Protein AF-A0A7S1V8V5-F1 (afdb_monomer)

Secondary structure (DSSP, 8-state):
-TTS-HHHHTSTT------PPPPHHHHHHHHHHHHHHTTPPPPS-HHHHHHHHTT-HHHHHHHHHHHHTS-S--S-----HHHHHHHHHHHHHHTPBPSSSPPSSTT--PPBSS-HHHHHHTSSS-HHHHHHHHHHHGGGGBS-HHHHHHHHHHHHHHHHHHH--SSSTTS-----HHHHHHHHHHHHHHH-SSBPP---------THHHHHHHHHHHHHHHHHHHHHHHH--SS----TTS-THHHIIIIIHHHHHHHS-GGGGTT-

Nearest PDB structures (foldseek):
  7z6h-assembly1_K  TM=5.000E-01  e=2.461E-07  Homo sapiens
  6hix-assembly1_BE  TM=2.032E-01  e=3.387E+00  Trypanosoma brucei brucei

Organism: NCBI:txid210454

Sequence (268 aa):
ERLVDPGYLYSEKVAIVQINPATKAKIKKICGSICKSERTLPPEDWEEFTSLCRGDVRHSIHSLQFRGSREPSSSTGKRDTRLSTFHALGKILYAKRQTDVPVSEPGERPPLQFDPEKVIQHSDLYLTGAVGFLSFHSPDFFTDIEELSRAMDSFSDASILLQQTPQSAQLTTTFPDRYVESIAGRAIADANLHPAPTKFRALSAPKSSEMRRRRRENTTTMMQLLQRLSLGSGQLQLDANIGATTTFMTDHVPYMRTILPHEVNHAM

Radius of gyration: 25.33 Å; Cα contacts (8 Å, |Δi|>4): 200; chains: 1; bounding box: 72×44×66 Å

Solvent-accessible surface area (backbone atoms only — not comparable to full-atom values): 16409 Å² total; per-residue (Å²): 118,98,85,57,61,65,76,62,64,72,29,96,89,45,87,86,80,85,82,74,66,44,50,61,69,55,47,52,52,52,54,51,52,47,23,66,73,71,72,37,84,71,72,93,52,61,66,64,53,40,58,74,30,71,29,38,65,65,57,45,52,54,57,48,50,64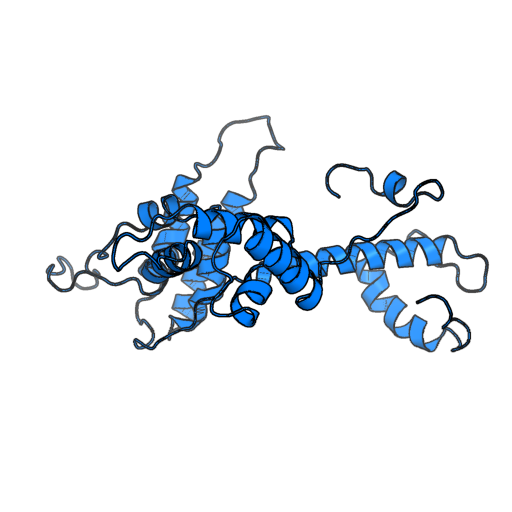,58,61,73,52,73,95,71,74,93,87,78,90,67,49,66,67,54,50,34,50,50,41,55,41,49,43,68,66,45,55,52,40,84,87,53,82,61,90,49,98,87,58,75,46,57,60,73,63,61,43,46,58,41,52,72,72,30,90,48,58,69,72,53,47,50,49,40,51,68,64,56,42,70,76,42,40,70,48,68,68,32,45,46,53,20,50,50,33,44,48,52,29,51,54,61,68,65,73,59,87,79,76,81,80,70,93,73,85,78,58,68,66,55,37,36,46,41,44,36,37,21,51,52,72,32,48,83,56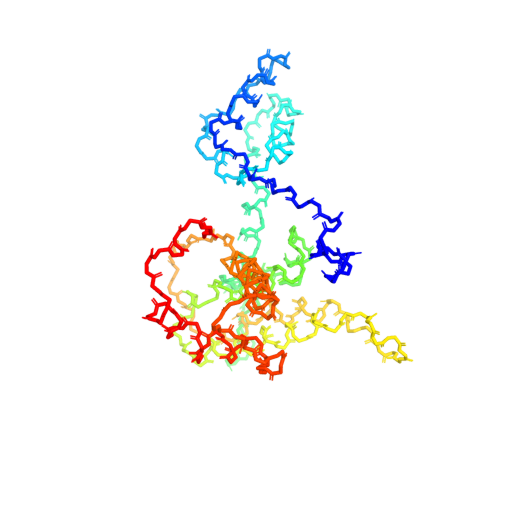,63,38,80,94,65,94,70,90,82,69,83,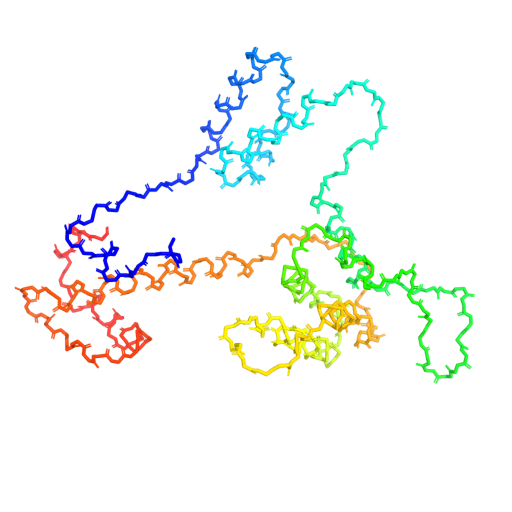52,63,66,61,57,51,56,50,52,51,51,53,51,51,51,54,50,51,52,50,53,52,49,38,52,72,42,95,65,100,55,76,52,64,89,72,64,56,67,74,64,52,46,56,70,72,42,50,72,52,46,70,73,70,52,64,83,82,73,68,86,79,122

Mean predicted aligned error: 14.67 Å

Foldseek 3Di:
DVPDDPCVCPDPVHDDDDDDFADLVRLCVVQVVCCVVVVHDGDPDSVVLSVVCRRPSVVSVVVRVVRRPDDPDDDDPPPPLVVLQLVLLVLLLQQAADPPDDDPDDPDDHHGPDDLLVSCVPHPDDLLQSLLQCLQCNVLWAPDPQLNVQLVVLSVVLVVLVVPDPPPPDDDDNPDNSSSSVSSSCSNVVSHPDTDDDDDDDRDRRCVVVVVVVVVVVVSVLVVVLVCLCVDDDDRHDPPPCDDSVSCVPPPVVCCVVVDPPPPVPPD

InterPro domains:
  IPR004582 Checkpoint protein Rad17/Rad24 [PTHR12172] (75-228)

pLDDT: mean 78.32, std 16.48, range [34.31, 98.06]

Structure (mmCIF, N/CA/C/O backbone):
data_AF-A0A7S1V8V5-F1
#
_entry.id   AF-A0A7S1V8V5-F1
#
loop_
_atom_site.group_PDB
_atom_site.id
_atom_site.type_symbol
_atom_site.label_atom_id
_atom_site.label_alt_id
_atom_site.label_comp_id
_atom_site.label_asym_id
_atom_site.label_entity_id
_atom_site.label_seq_id
_atom_site.pdbx_PDB_ins_code
_atom_site.Cartn_x
_atom_site.Cartn_y
_atom_site.Cartn_z
_atom_site.occupancy
_atom_site.B_iso_or_equiv
_atom_site.auth_seq_id
_atom_site.auth_comp_id
_atom_site.auth_asym_id
_atom_site.auth_atom_id
_atom_site.pdbx_PDB_model_num
ATOM 1 N N . GLU A 1 1 ? 9.251 -13.579 -16.190 1.00 48.50 1 GLU A N 1
ATOM 2 C CA . GLU A 1 1 ? 10.601 -13.374 -15.617 1.00 48.50 1 GLU A CA 1
ATOM 3 C C . GLU A 1 1 ? 11.013 -14.438 -14.604 1.00 48.50 1 GLU A C 1
ATOM 5 O O . GLU A 1 1 ? 12.098 -14.961 -14.748 1.00 48.50 1 GLU A O 1
ATOM 10 N N . ARG A 1 2 ? 10.173 -14.848 -13.640 1.00 47.09 2 ARG A N 1
ATOM 11 C CA . ARG A 1 2 ? 10.548 -15.860 -12.621 1.00 47.09 2 ARG A CA 1
ATOM 12 C C . ARG A 1 2 ? 10.798 -17.304 -13.109 1.00 47.09 2 ARG A C 1
ATOM 14 O O . ARG A 1 2 ? 11.119 -18.141 -12.280 1.00 47.09 2 ARG A O 1
ATOM 21 N N . LEU A 1 3 ? 10.603 -17.607 -14.394 1.00 58.47 3 LEU A N 1
ATOM 22 C CA . LEU A 1 3 ? 10.602 -18.983 -14.923 1.00 58.47 3 LEU A CA 1
ATOM 23 C C . LEU A 1 3 ? 11.735 -19.278 -15.912 1.00 58.47 3 LEU A C 1
ATOM 25 O O . LEU A 1 3 ? 11.847 -20.410 -16.365 1.00 58.47 3 LEU A O 1
ATOM 29 N N . VAL A 1 4 ? 12.542 -18.281 -16.279 1.00 67.75 4 VAL A N 1
ATOM 30 C CA . VAL A 1 4 ? 13.612 -18.452 -17.268 1.00 67.75 4 VAL A CA 1
ATOM 31 C C . VAL A 1 4 ? 14.916 -18.019 -16.628 1.00 67.75 4 VAL A C 1
ATOM 33 O O . VAL A 1 4 ? 14.976 -16.946 -16.027 1.00 67.75 4 VAL A O 1
ATOM 36 N N . ASP A 1 5 ? 15.930 -18.872 -16.743 1.00 72.12 5 ASP A N 1
ATOM 37 C CA . ASP A 1 5 ? 17.279 -18.584 -16.274 1.00 72.12 5 ASP A CA 1
ATOM 38 C C . ASP A 1 5 ? 17.784 -17.258 -16.889 1.00 72.12 5 ASP A C 1
ATOM 40 O O . ASP A 1 5 ? 17.720 -17.098 -18.116 1.00 72.12 5 ASP A O 1
ATOM 44 N N . PRO A 1 6 ? 18.261 -16.294 -16.078 1.00 66.69 6 PRO A N 1
ATOM 45 C CA . PRO A 1 6 ? 18.750 -15.010 -16.577 1.00 66.69 6 PRO A CA 1
ATOM 46 C C . PRO A 1 6 ? 19.889 -15.131 -17.599 1.00 66.69 6 PRO A C 1
ATOM 48 O O . PRO A 1 6 ? 19.923 -14.359 -18.555 1.00 66.69 6 PRO A O 1
ATOM 51 N N . GLY A 1 7 ? 20.790 -16.104 -17.445 1.00 70.81 7 GLY A N 1
ATOM 52 C CA . GLY A 1 7 ? 21.893 -16.340 -18.378 1.00 70.81 7 GLY A CA 1
ATOM 53 C C . GLY A 1 7 ? 21.406 -16.783 -19.757 1.00 70.81 7 GLY A C 1
ATOM 54 O O . GLY A 1 7 ? 21.982 -16.404 -20.774 1.00 70.81 7 GLY A O 1
ATOM 55 N N . TYR A 1 8 ? 20.292 -17.516 -19.809 1.00 74.88 8 TYR A N 1
ATOM 56 C CA . TYR A 1 8 ? 19.633 -17.850 -21.069 1.00 74.88 8 TYR A CA 1
ATOM 57 C C . TYR A 1 8 ? 18.870 -16.651 -21.650 1.00 74.88 8 TYR A C 1
ATOM 59 O O . TYR A 1 8 ? 18.993 -16.361 -22.843 1.00 74.88 8 TYR A O 1
ATOM 67 N N . LEU A 1 9 ? 18.120 -15.932 -20.806 1.00 70.81 9 LEU A N 1
ATOM 68 C CA . LEU A 1 9 ? 17.274 -14.800 -21.202 1.00 70.81 9 LEU A CA 1
ATOM 69 C C . LEU A 1 9 ? 18.065 -13.650 -21.844 1.00 70.81 9 LEU A C 1
ATOM 71 O O . LEU A 1 9 ? 17.550 -12.999 -22.749 1.00 70.81 9 LEU A O 1
ATOM 75 N N . TYR A 1 10 ? 19.299 -13.418 -21.388 1.00 69.81 10 TYR A N 1
ATOM 76 C CA . TYR A 1 10 ? 20.189 -12.366 -21.897 1.00 69.81 10 TYR A CA 1
ATOM 77 C C . TYR A 1 10 ? 21.310 -12.897 -22.801 1.00 69.81 10 TYR A C 1
ATOM 79 O O . TYR A 1 10 ? 22.308 -12.209 -23.019 1.00 69.81 10 TYR A O 1
ATOM 87 N N . SER A 1 11 ? 21.174 -14.117 -23.326 1.00 77.88 11 SER A N 1
ATOM 88 C CA . SER A 1 11 ? 22.111 -14.635 -24.323 1.00 77.88 11 SER A CA 1
ATOM 89 C C . SER A 1 11 ? 21.906 -13.967 -25.687 1.00 77.88 11 SER A C 1
ATOM 91 O O . SER A 1 11 ? 20.799 -13.556 -26.034 1.00 77.88 11 SER A O 1
ATOM 93 N N . GLU A 1 12 ? 22.951 -13.935 -26.517 1.00 76.88 12 GLU A N 1
ATOM 94 C CA . GLU A 1 12 ? 22.895 -13.380 -27.885 1.00 76.88 12 GLU A CA 1
ATOM 95 C C . GLU A 1 12 ? 21.893 -14.099 -28.804 1.00 76.88 12 GLU A C 1
ATOM 97 O O . GLU A 1 12 ? 21.531 -13.600 -29.867 1.00 76.88 12 GLU A O 1
ATOM 102 N N . LYS A 1 13 ? 21.427 -15.284 -28.395 1.00 80.12 13 LYS A N 1
ATOM 103 C CA . LYS A 1 13 ? 20.462 -16.102 -29.137 1.00 80.12 13 LYS A CA 1
ATOM 104 C C . LYS A 1 13 ? 19.009 -15.718 -28.848 1.00 80.12 13 LYS A C 1
ATOM 106 O O . LYS A 1 13 ? 18.107 -16.298 -29.451 1.00 80.12 13 LYS A O 1
ATOM 111 N N . VAL A 1 14 ? 18.769 -14.780 -27.929 1.00 82.62 14 VAL A N 1
ATOM 112 C CA . VAL A 1 14 ? 17.429 -14.370 -27.505 1.00 82.62 14 VAL A CA 1
ATOM 113 C C . VAL A 1 14 ? 17.165 -12.922 -27.906 1.00 82.62 14 VAL A C 1
ATOM 115 O O . VAL A 1 14 ? 17.849 -11.996 -27.481 1.00 82.62 14 VAL A O 1
ATOM 118 N N . ALA A 1 15 ? 16.113 -12.719 -28.700 1.00 82.75 15 ALA A N 1
ATOM 119 C CA . ALA A 1 15 ? 15.585 -11.394 -28.999 1.00 82.75 15 ALA A CA 1
ATOM 120 C C . ALA A 1 15 ? 14.529 -11.007 -27.952 1.00 82.75 15 ALA A C 1
ATOM 122 O O . ALA A 1 15 ? 13.460 -11.617 -27.876 1.00 82.75 15 ALA A O 1
ATOM 123 N N . ILE A 1 16 ? 14.816 -9.982 -27.147 1.00 80.38 16 ILE A N 1
ATOM 124 C CA . ILE A 1 16 ? 13.871 -9.458 -26.155 1.00 80.38 16 ILE A CA 1
ATOM 125 C C . ILE A 1 16 ? 12.951 -8.442 -26.832 1.00 80.38 16 ILE A C 1
ATOM 127 O O . ILE A 1 16 ? 13.391 -7.385 -27.277 1.00 80.38 16 ILE A O 1
ATOM 131 N N . VAL A 1 17 ? 11.653 -8.746 -26.875 1.00 85.50 17 VAL A N 1
ATOM 132 C CA . VAL A 1 17 ? 10.626 -7.824 -27.374 1.00 85.50 17 VAL A CA 1
ATOM 133 C C . VAL A 1 17 ? 9.890 -7.209 -26.192 1.00 85.50 17 VAL A C 1
ATOM 135 O O . VAL A 1 17 ? 9.152 -7.889 -25.478 1.00 85.50 17 VAL A O 1
ATOM 138 N N . GLN A 1 18 ? 10.072 -5.906 -25.987 1.00 82.00 18 GLN A N 1
ATOM 139 C CA . GLN A 1 18 ? 9.406 -5.187 -24.909 1.00 82.00 18 GLN A CA 1
ATOM 140 C C . GLN A 1 18 ? 7.974 -4.808 -25.297 1.00 82.00 18 GLN A C 1
ATOM 142 O O . GLN A 1 18 ? 7.737 -4.091 -26.270 1.00 82.00 18 GLN A O 1
ATOM 147 N N . ILE A 1 19 ? 7.004 -5.265 -24.505 1.00 85.69 19 ILE A N 1
ATOM 148 C CA . ILE A 1 19 ? 5.591 -4.927 -24.686 1.00 85.69 19 ILE A CA 1
ATOM 149 C C . ILE A 1 19 ? 5.242 -3.788 -23.733 1.00 85.69 19 ILE A C 1
ATOM 151 O O . ILE A 1 19 ? 5.091 -3.985 -22.529 1.00 85.69 19 ILE A O 1
ATOM 155 N N . ASN A 1 20 ? 5.107 -2.585 -24.283 1.00 87.31 20 ASN A N 1
ATOM 156 C CA . ASN A 1 20 ? 4.730 -1.413 -23.501 1.00 87.31 20 ASN A CA 1
ATOM 157 C C . ASN A 1 20 ? 3.222 -1.407 -23.181 1.00 87.31 20 ASN A C 1
ATOM 159 O O . ASN A 1 20 ? 2.420 -1.863 -24.006 1.00 87.31 20 ASN A O 1
ATOM 163 N N . PRO A 1 21 ? 2.808 -0.851 -22.023 1.00 89.12 21 PRO A N 1
ATOM 164 C CA . PRO A 1 21 ? 1.397 -0.676 -21.690 1.00 89.12 21 PRO A CA 1
ATOM 165 C C . PRO A 1 21 ? 0.647 0.121 -22.764 1.00 89.12 21 PRO A C 1
ATOM 167 O O . PRO A 1 21 ? 1.193 1.043 -23.377 1.00 89.12 21 PRO A O 1
ATOM 170 N N . ALA A 1 22 ? -0.629 -0.200 -22.981 1.00 92.75 22 ALA A N 1
ATOM 171 C CA . ALA A 1 22 ? -1.440 0.529 -23.946 1.00 92.75 22 ALA A CA 1
ATOM 172 C C . ALA A 1 22 ? -1.667 1.979 -23.487 1.00 92.75 22 ALA A C 1
ATOM 174 O O . ALA A 1 22 ? -1.984 2.247 -22.329 1.00 92.75 22 ALA A O 1
ATOM 175 N N . THR A 1 23 ? -1.553 2.933 -24.412 1.00 93.94 23 THR A N 1
ATOM 176 C CA . THR A 1 23 ? -1.851 4.339 -24.111 1.00 93.94 23 THR A CA 1
ATOM 177 C C . THR A 1 23 ? -3.343 4.530 -23.828 1.00 93.94 23 THR A C 1
ATOM 179 O O . THR A 1 23 ? -4.185 3.797 -24.356 1.00 93.94 23 THR A O 1
ATOM 182 N N . LYS A 1 24 ? -3.698 5.565 -23.050 1.00 92.88 24 LYS A N 1
ATOM 183 C CA . LYS A 1 24 ? -5.105 5.914 -22.762 1.00 92.88 24 LYS A CA 1
ATOM 184 C C . LYS A 1 24 ? -5.935 6.061 -24.042 1.00 92.88 24 LYS A C 1
ATOM 186 O O . LYS A 1 24 ? -7.035 5.523 -24.135 1.00 92.88 24 LYS A O 1
ATOM 191 N N . ALA A 1 25 ? -5.368 6.704 -25.068 1.00 92.69 25 ALA A N 1
ATOM 192 C CA . ALA A 1 25 ? -5.998 6.854 -26.379 1.00 92.69 25 ALA A CA 1
ATOM 193 C C . ALA A 1 25 ? -6.275 5.501 -27.061 1.00 92.69 25 ALA A C 1
ATOM 195 O O . ALA A 1 25 ? -7.343 5.304 -27.643 1.00 92.69 25 ALA A O 1
ATOM 196 N N . LYS A 1 26 ? -5.339 4.546 -26.960 1.00 93.62 26 LYS A N 1
ATOM 197 C CA . LYS A 1 26 ? -5.488 3.209 -27.547 1.00 93.62 26 LYS A CA 1
ATOM 198 C C . LYS A 1 26 ? -6.537 2.381 -26.806 1.00 93.62 26 LYS A C 1
ATOM 200 O O . LYS A 1 26 ? -7.370 1.766 -27.467 1.00 93.62 26 LYS A O 1
ATOM 205 N N . ILE A 1 27 ? -6.566 2.442 -25.470 1.00 94.25 27 ILE A N 1
ATOM 206 C CA . ILE A 1 27 ? -7.634 1.826 -24.667 1.00 94.25 27 ILE A CA 1
ATOM 207 C C . ILE A 1 27 ? -8.993 2.417 -25.050 1.00 94.25 27 ILE A C 1
ATOM 209 O O . ILE A 1 27 ? -9.899 1.663 -25.392 1.00 94.25 27 ILE A O 1
ATOM 213 N N . LYS A 1 28 ? -9.127 3.750 -25.092 1.00 93.94 28 LYS A N 1
ATOM 214 C CA . LYS A 1 28 ? -10.377 4.425 -25.478 1.00 93.94 28 LYS A CA 1
ATOM 215 C C . LYS A 1 28 ? -10.864 3.996 -26.864 1.00 93.94 28 LYS A C 1
ATOM 217 O O . LYS A 1 28 ? -12.050 3.731 -27.039 1.00 93.94 28 LYS A O 1
ATOM 222 N N . LYS A 1 29 ? -9.954 3.872 -27.836 1.00 94.25 29 LYS A N 1
ATOM 223 C CA . LYS A 1 29 ? -10.281 3.403 -29.191 1.00 94.25 29 LYS A CA 1
ATOM 224 C C . LYS A 1 29 ? -10.796 1.959 -29.196 1.00 94.25 29 LYS A C 1
ATOM 226 O O . LYS A 1 29 ? -11.837 1.703 -29.794 1.00 94.25 29 LYS A O 1
ATOM 231 N N . ILE A 1 30 ? -10.090 1.036 -28.536 1.00 93.56 30 ILE A N 1
ATOM 232 C CA . ILE A 1 30 ? -10.466 -0.389 -28.473 1.00 93.56 30 ILE A CA 1
ATOM 233 C C . ILE A 1 30 ? -11.815 -0.543 -27.766 1.00 93.56 30 ILE A C 1
ATOM 235 O O . ILE A 1 30 ? -12.764 -1.066 -28.344 1.00 93.56 30 ILE A O 1
ATOM 239 N N . CYS A 1 31 ? -11.925 -0.008 -26.551 1.00 92.31 31 CYS A N 1
ATOM 240 C CA . CYS A 1 31 ? -13.135 -0.046 -25.739 1.00 92.31 31 CYS A CA 1
ATOM 241 C C . CYS A 1 31 ? -14.329 0.614 -26.441 1.00 92.31 31 CYS A C 1
ATOM 243 O O . CYS A 1 31 ? -15.424 0.063 -26.428 1.00 92.31 31 CYS A O 1
ATOM 245 N N . GLY A 1 32 ? -14.125 1.756 -27.103 1.00 91.19 32 GLY A N 1
ATOM 246 C CA . GLY A 1 32 ? -15.175 2.427 -27.870 1.00 91.19 32 GLY A CA 1
ATOM 247 C C . GLY A 1 32 ? -15.644 1.615 -29.080 1.00 91.19 32 GLY A C 1
ATOM 248 O O . GLY A 1 32 ? -16.833 1.608 -29.386 1.00 91.19 32 GLY A O 1
ATOM 249 N N . SER A 1 33 ? -14.737 0.894 -29.747 1.00 93.44 33 SER A N 1
ATOM 250 C CA . SER A 1 33 ? -15.094 -0.027 -30.833 1.00 93.44 33 SER A CA 1
ATOM 251 C C . SER A 1 33 ? -15.915 -1.216 -30.326 1.00 93.44 33 SER A C 1
ATOM 253 O O . SER A 1 33 ? -16.887 -1.610 -30.972 1.00 93.44 33 SER A O 1
ATOM 255 N N . ILE A 1 34 ? -15.556 -1.760 -29.160 1.00 92.06 34 ILE A N 1
ATOM 256 C CA . ILE A 1 34 ? -16.306 -2.841 -28.506 1.00 92.06 34 ILE A CA 1
ATOM 257 C C . ILE A 1 34 ? -17.707 -2.351 -28.125 1.00 92.06 34 ILE A C 1
ATOM 259 O O . ILE A 1 34 ? -18.685 -2.981 -28.496 1.00 92.06 34 ILE A O 1
ATOM 263 N N . CYS A 1 35 ? -17.835 -1.174 -27.503 1.00 90.31 35 CYS A N 1
ATOM 264 C CA . CYS A 1 35 ? -19.146 -0.630 -27.124 1.00 90.31 35 CYS A CA 1
ATOM 265 C C . CYS A 1 35 ? -20.086 -0.462 -28.330 1.00 90.31 35 CYS A C 1
ATOM 267 O O . CYS A 1 35 ? -21.269 -0.781 -28.253 1.00 90.31 35 CYS A O 1
ATOM 269 N N . LYS A 1 36 ? -19.551 -0.010 -29.474 1.00 89.31 36 LYS A N 1
ATOM 270 C CA . LYS A 1 36 ? -20.323 0.133 -30.719 1.00 89.31 36 LYS A CA 1
ATOM 271 C C . LYS A 1 36 ? -20.778 -1.206 -31.303 1.00 89.31 36 LYS A C 1
ATOM 273 O O . LYS A 1 36 ? -21.890 -1.283 -31.812 1.00 89.31 36 LYS A O 1
ATOM 278 N N . SER A 1 37 ? -19.920 -2.224 -31.268 1.00 90.69 37 SER A N 1
ATOM 279 C CA . 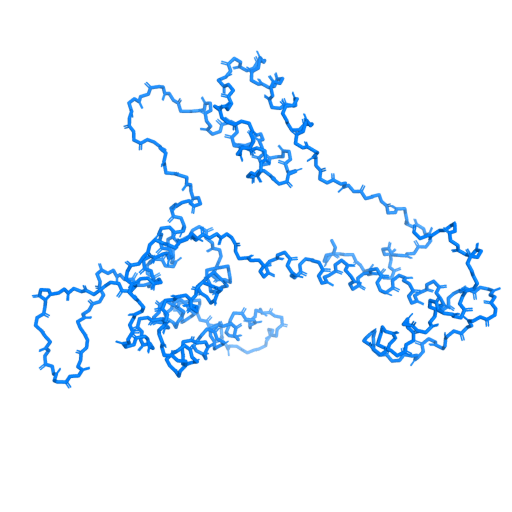SER A 1 37 ? -20.220 -3.549 -31.835 1.00 90.69 37 SER A CA 1
ATOM 280 C C . SER A 1 37 ? -21.157 -4.359 -30.940 1.00 90.69 37 SER A C 1
ATOM 282 O O . SER A 1 37 ? -22.133 -4.916 -31.431 1.00 90.69 37 SER A O 1
ATOM 284 N N . GLU A 1 38 ? -20.924 -4.330 -29.631 1.00 87.38 38 GLU A N 1
ATOM 285 C CA . GLU A 1 38 ? -21.714 -5.026 -28.606 1.00 87.38 38 GLU A CA 1
ATOM 286 C C . GLU A 1 38 ? -22.985 -4.256 -28.197 1.00 87.38 38 GLU A C 1
ATOM 288 O O . GLU A 1 38 ? -23.750 -4.721 -27.359 1.00 87.38 38 GLU A O 1
ATOM 293 N N . ARG A 1 39 ? -23.212 -3.051 -28.748 1.00 83.31 39 ARG A N 1
ATOM 294 C CA . ARG A 1 39 ? -24.315 -2.138 -28.375 1.00 83.31 39 ARG A CA 1
ATOM 295 C C . ARG A 1 39 ? -24.396 -1.867 -26.864 1.00 83.31 39 ARG A C 1
ATOM 297 O O . ARG A 1 39 ? -25.479 -1.681 -26.314 1.00 83.31 39 ARG A O 1
ATOM 304 N N . THR A 1 40 ? -23.246 -1.820 -26.197 1.00 81.44 40 THR A N 1
ATOM 305 C CA . THR A 1 40 ? -23.136 -1.517 -24.765 1.00 81.44 40 THR A CA 1
ATOM 306 C C . THR A 1 40 ? -22.867 -0.032 -24.536 1.00 81.44 40 THR A C 1
ATOM 308 O O . THR A 1 40 ? -22.303 0.664 -25.386 1.00 81.44 40 THR A O 1
ATOM 311 N N . LEU A 1 41 ? -23.287 0.480 -23.377 1.00 82.38 41 LEU A N 1
ATOM 312 C CA . LEU A 1 41 ? -23.064 1.879 -23.021 1.00 82.38 41 LEU A CA 1
ATOM 313 C C . LEU A 1 41 ? -21.566 2.143 -22.786 1.00 82.38 41 LEU A C 1
ATOM 315 O O . LEU A 1 41 ? -20.926 1.408 -22.026 1.00 82.38 41 LEU A O 1
ATOM 319 N N . PRO A 1 42 ? -20.991 3.197 -23.396 1.00 84.38 42 PRO A N 1
ATOM 320 C CA . PRO A 1 42 ? -19.619 3.586 -23.114 1.00 84.38 42 PRO A CA 1
ATOM 321 C C . PRO A 1 42 ? -19.470 4.081 -21.662 1.00 84.38 42 PRO A C 1
ATOM 323 O O . PRO A 1 42 ? -20.443 4.527 -21.052 1.00 84.38 42 PRO A O 1
ATOM 326 N N . PRO A 1 43 ? -18.249 4.054 -21.100 1.00 84.56 43 PRO A N 1
ATOM 327 C CA . PRO A 1 43 ? -17.950 4.692 -19.823 1.00 84.56 43 PRO A CA 1
ATOM 328 C C . PRO A 1 43 ? -18.388 6.165 -19.775 1.00 84.56 43 PRO A C 1
ATOM 330 O O . PRO A 1 43 ? -18.076 6.919 -20.695 1.00 84.56 43 PRO A O 1
ATOM 333 N N . GLU A 1 44 ? -19.050 6.566 -18.681 1.00 83.44 44 GLU A N 1
ATOM 334 C CA . GLU A 1 44 ? -19.402 7.969 -18.378 1.00 83.44 44 GLU A CA 1
ATOM 335 C C . GLU A 1 44 ? -18.154 8.866 -18.341 1.00 83.44 44 GLU A C 1
ATOM 337 O O . GLU A 1 44 ? -18.113 9.903 -18.999 1.00 83.44 44 GLU A O 1
ATOM 342 N N . ASP A 1 45 ? -17.110 8.420 -17.635 1.00 87.00 45 ASP A N 1
ATOM 343 C CA . ASP A 1 45 ? -15.809 9.082 -17.567 1.00 87.00 45 ASP A CA 1
ATOM 344 C C . ASP A 1 45 ? -14.712 8.177 -18.154 1.00 87.00 45 ASP A C 1
ATOM 346 O O . ASP A 1 45 ? -14.359 7.123 -17.614 1.00 87.00 45 ASP A O 1
ATOM 350 N N . TRP A 1 46 ? -14.170 8.588 -19.302 1.00 86.94 46 TRP A N 1
ATOM 351 C CA . TRP A 1 46 ? -13.074 7.885 -19.973 1.00 86.94 46 TRP A CA 1
ATOM 352 C C . TRP A 1 46 ? -11.720 8.080 -19.288 1.00 86.94 46 TRP A C 1
ATOM 354 O O . TRP A 1 46 ? -10.848 7.214 -19.403 1.00 86.94 46 TRP A O 1
ATOM 364 N N . GLU A 1 47 ? -11.516 9.207 -18.619 1.00 85.94 47 GLU A N 1
ATOM 365 C CA . GLU A 1 47 ? -10.243 9.542 -17.991 1.00 85.94 47 GLU A CA 1
ATOM 366 C C . GLU A 1 47 ? -10.048 8.694 -16.732 1.00 85.94 47 GLU A C 1
ATOM 368 O O . GLU A 1 47 ? -9.019 8.024 -16.585 1.00 85.94 47 GLU A O 1
ATOM 373 N N . GLU A 1 48 ? -11.081 8.613 -15.891 1.00 83.19 48 GLU A N 1
ATOM 374 C CA . GLU A 1 48 ? -11.107 7.725 -14.728 1.00 83.19 48 GLU A CA 1
ATOM 375 C C . GLU A 1 48 ? -10.959 6.256 -15.151 1.00 83.19 48 GLU A C 1
ATOM 377 O O . GLU A 1 48 ? -10.085 5.535 -14.656 1.00 83.19 48 GLU A O 1
ATOM 382 N N . PHE A 1 49 ? -11.753 5.821 -16.135 1.00 85.19 49 PHE A N 1
ATOM 383 C CA . PHE A 1 49 ? -11.739 4.444 -16.621 1.00 85.19 49 PHE A CA 1
ATOM 384 C C . PHE A 1 49 ? -10.358 4.022 -17.147 1.00 85.19 49 PHE A C 1
ATOM 386 O O . PHE A 1 49 ? -9.833 2.969 -16.776 1.00 85.19 49 PHE A O 1
ATOM 393 N N . THR A 1 50 ? -9.727 4.845 -17.990 1.00 87.56 50 THR A N 1
ATOM 394 C CA . THR A 1 50 ? -8.400 4.520 -18.541 1.00 87.56 50 THR A CA 1
ATOM 395 C C . THR A 1 50 ? -7.297 4.585 -17.483 1.00 87.56 50 THR A C 1
ATOM 397 O O . THR A 1 50 ? -6.361 3.782 -17.534 1.00 87.56 50 THR A O 1
ATOM 400 N N . SER A 1 51 ? -7.421 5.475 -16.492 1.00 82.75 51 SER A N 1
ATOM 401 C CA . SER A 1 51 ? -6.519 5.548 -15.338 1.00 82.75 51 SER A CA 1
ATOM 402 C C . SER A 1 51 ? -6.576 4.274 -14.484 1.00 82.75 51 SER A C 1
ATOM 404 O O . SER A 1 51 ? -5.534 3.717 -14.123 1.00 82.75 51 SER A O 1
ATOM 406 N N . LEU A 1 52 ? -7.779 3.740 -14.240 1.00 79.62 52 LEU A N 1
ATOM 407 C CA . LEU A 1 52 ? -7.985 2.494 -13.492 1.00 79.62 52 LEU A CA 1
ATOM 408 C C . LEU A 1 52 ? -7.354 1.276 -14.178 1.00 79.62 52 LEU A C 1
ATOM 410 O O . LEU A 1 52 ? -6.845 0.392 -13.478 1.00 79.62 52 LEU A O 1
ATOM 414 N N . CYS A 1 53 ? -7.363 1.259 -15.515 1.00 84.12 53 CYS A N 1
ATOM 415 C CA . CYS A 1 53 ? -6.829 0.168 -16.329 1.00 84.12 53 CYS A CA 1
ATOM 416 C C . CYS A 1 53 ? -5.303 0.158 -16.428 1.00 84.12 53 CYS A C 1
ATOM 418 O O . CYS A 1 53 ? -4.736 -0.884 -16.740 1.00 84.12 53 CYS A O 1
ATOM 420 N N . ARG A 1 54 ? -4.623 1.285 -16.169 1.00 84.38 54 ARG A N 1
ATOM 421 C CA . ARG A 1 54 ? -3.147 1.389 -16.164 1.00 84.38 54 ARG A CA 1
ATOM 422 C C . ARG A 1 54 ? -2.460 0.784 -17.402 1.00 84.38 54 ARG A C 1
ATOM 424 O O . ARG A 1 54 ? -1.361 0.246 -17.308 1.00 84.38 54 ARG A O 1
ATOM 431 N N . GLY A 1 55 ? -3.104 0.871 -18.565 1.00 86.75 55 GLY A N 1
ATOM 432 C CA . GLY A 1 55 ? -2.571 0.331 -19.818 1.00 86.75 55 GLY A CA 1
ATOM 433 C C . GLY A 1 55 ? -2.801 -1.170 -20.049 1.00 86.75 55 GLY A C 1
ATOM 434 O O . GLY A 1 55 ? -2.333 -1.690 -21.062 1.00 86.75 55 GLY A O 1
ATOM 435 N N . ASP A 1 56 ? -3.530 -1.859 -19.165 1.00 90.69 56 ASP A N 1
ATOM 436 C CA . ASP A 1 56 ? -3.935 -3.259 -19.328 1.00 90.69 56 ASP A CA 1
ATOM 437 C C . ASP A 1 56 ? -5.244 -3.357 -20.132 1.00 90.69 56 ASP A C 1
ATOM 439 O O . ASP A 1 56 ? -6.335 -3.022 -19.658 1.00 90.69 56 ASP A O 1
ATOM 443 N N . VAL A 1 57 ? -5.124 -3.839 -21.372 1.00 92.12 57 VAL A N 1
ATOM 444 C CA . VAL A 1 57 ? -6.252 -4.010 -22.301 1.00 92.12 57 VAL A CA 1
ATOM 445 C C . VAL A 1 57 ? -7.220 -5.101 -21.830 1.00 92.12 57 VAL A C 1
ATOM 447 O O . VAL A 1 57 ? -8.430 -4.986 -22.027 1.00 92.12 57 VAL A O 1
ATOM 450 N N . ARG A 1 58 ? -6.724 -6.159 -21.178 1.00 91.81 58 ARG A N 1
ATOM 451 C CA . ARG A 1 58 ? -7.582 -7.233 -20.664 1.00 91.81 58 ARG A CA 1
ATOM 452 C C . ARG A 1 58 ? -8.417 -6.716 -19.500 1.00 91.81 58 ARG A C 1
ATOM 454 O O . ARG A 1 58 ? -9.629 -6.922 -19.487 1.00 91.81 58 ARG A O 1
ATOM 461 N N . HIS A 1 59 ? -7.792 -5.984 -18.576 1.00 86.50 59 HIS A N 1
ATOM 462 C CA 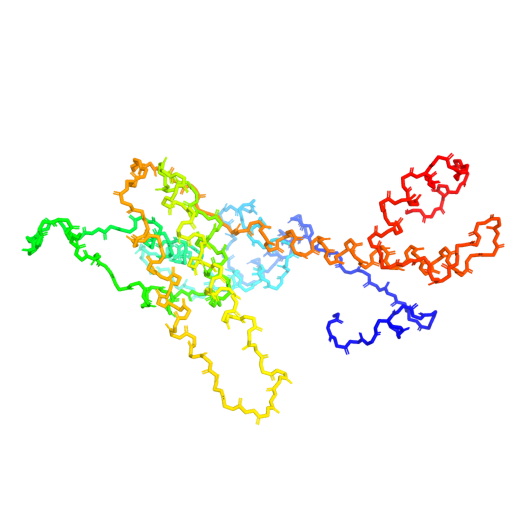. HIS A 1 59 ? -8.505 -5.334 -17.478 1.00 86.50 59 HIS A CA 1
ATOM 463 C C . HIS A 1 59 ? -9.583 -4.373 -17.995 1.00 86.50 59 HIS A C 1
ATOM 465 O O . HIS A 1 59 ? -10.698 -4.381 -17.470 1.00 86.50 59 HIS A O 1
ATOM 471 N N . SER A 1 60 ? -9.300 -3.597 -19.052 1.00 90.94 60 SER A N 1
ATOM 472 C CA . SER A 1 60 ? -10.296 -2.689 -19.632 1.00 90.94 60 SER A CA 1
ATOM 473 C C . SER A 1 60 ? -11.477 -3.426 -20.267 1.00 90.94 60 SER A C 1
ATOM 475 O O . SER A 1 60 ? -12.620 -3.017 -20.082 1.00 90.94 60 SER A O 1
ATOM 477 N N . ILE A 1 61 ? -11.238 -4.537 -20.972 1.00 91.06 61 ILE A N 1
ATOM 478 C CA . ILE A 1 61 ? -12.317 -5.331 -21.583 1.00 91.06 61 ILE A CA 1
ATOM 479 C C . ILE A 1 61 ? -13.181 -5.995 -20.506 1.00 91.06 61 ILE A C 1
ATOM 481 O O . ILE A 1 61 ? -14.400 -5.856 -20.540 1.00 91.06 61 ILE A O 1
ATOM 485 N N . HIS A 1 62 ? -12.572 -6.642 -19.508 1.00 88.62 62 HIS A N 1
ATOM 486 C CA . HIS A 1 62 ? -13.321 -7.257 -18.405 1.00 88.62 62 HIS A CA 1
ATOM 487 C C . HIS A 1 62 ? -14.151 -6.226 -17.630 1.00 88.62 62 HIS A C 1
ATOM 489 O O . HIS A 1 62 ? -15.304 -6.485 -17.284 1.00 88.62 62 HIS A O 1
ATOM 495 N N . SER A 1 63 ? -13.591 -5.035 -17.403 1.00 86.19 63 SER A N 1
ATOM 496 C CA . SER A 1 63 ? -14.303 -3.943 -16.734 1.00 86.19 63 SER A CA 1
ATOM 497 C C . SER A 1 63 ? -15.508 -3.456 -17.544 1.00 86.19 63 SER A C 1
ATOM 499 O O . SER A 1 63 ? -16.531 -3.118 -16.957 1.00 86.19 63 SER A O 1
ATOM 501 N N . LEU A 1 64 ? -15.426 -3.434 -18.881 1.00 86.94 64 LEU A N 1
ATOM 502 C CA . LEU A 1 64 ? -16.582 -3.143 -19.740 1.00 86.94 64 LEU A CA 1
ATOM 503 C C . LEU A 1 64 ? -17.628 -4.256 -19.695 1.00 86.94 64 LEU A C 1
ATOM 505 O O . LEU A 1 64 ? -18.813 -3.967 -19.552 1.00 86.94 64 LEU A O 1
ATOM 509 N N . GLN A 1 65 ? -17.199 -5.513 -19.788 1.00 85.81 65 GLN A N 1
ATOM 510 C CA . GLN A 1 65 ? -18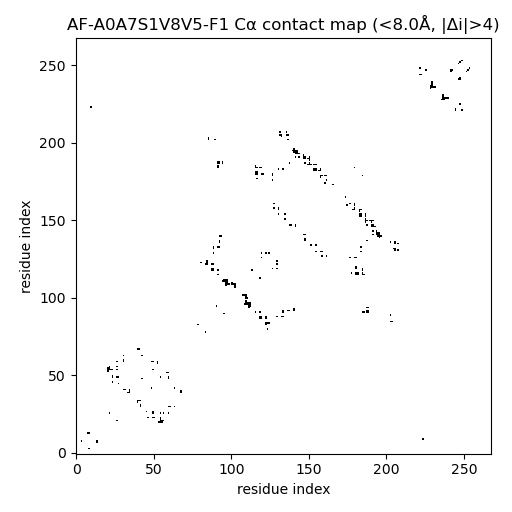.099 -6.663 -19.790 1.00 85.81 65 GLN A CA 1
ATOM 511 C C . GLN A 1 65 ? -18.938 -6.715 -18.509 1.00 85.81 65 GLN A C 1
ATOM 513 O O . GLN A 1 65 ? -20.158 -6.823 -18.576 1.00 85.81 65 GLN A O 1
ATOM 518 N N . PHE A 1 66 ? -18.311 -6.525 -17.345 1.00 80.00 66 PHE A N 1
ATOM 519 C CA . PHE A 1 66 ? -19.023 -6.490 -16.065 1.00 80.00 66 PHE A CA 1
ATOM 520 C C . PHE A 1 66 ? -20.055 -5.351 -15.976 1.00 80.00 66 PHE A C 1
ATOM 522 O O . PHE A 1 66 ? -21.067 -5.478 -15.287 1.00 80.00 66 PHE A O 1
ATOM 529 N N . ARG A 1 67 ? -19.829 -4.238 -16.688 1.00 74.50 67 ARG A N 1
ATOM 530 C CA . ARG A 1 67 ? -20.801 -3.138 -16.789 1.00 74.50 67 ARG A CA 1
ATOM 531 C C . ARG A 1 67 ? -21.955 -3.479 -17.728 1.00 74.50 67 ARG A C 1
ATOM 533 O O . ARG A 1 67 ? -23.085 -3.135 -17.410 1.00 74.50 67 ARG A O 1
ATOM 540 N N . GLY A 1 68 ? -21.677 -4.149 -18.847 1.00 67.62 68 GLY A N 1
ATOM 541 C CA . GLY A 1 68 ? -22.686 -4.565 -19.827 1.00 67.62 68 GLY A CA 1
ATOM 542 C C . GLY A 1 68 ? -23.579 -5.720 -19.359 1.00 67.62 68 GLY A C 1
ATOM 543 O O . GLY A 1 68 ? -24.727 -5.798 -19.773 1.00 67.62 68 GLY A O 1
ATOM 544 N N . SER A 1 69 ? -23.090 -6.589 -18.469 1.00 62.38 69 SER A N 1
ATOM 545 C CA . SER A 1 69 ? -23.854 -7.729 -17.934 1.00 62.38 69 SER A CA 1
ATOM 546 C C . SER A 1 69 ? -24.840 -7.378 -16.807 1.00 62.38 69 SER A C 1
ATOM 548 O O . SER A 1 69 ? -25.523 -8.273 -16.313 1.00 62.38 69 SER A O 1
ATOM 550 N N . ARG A 1 70 ? -24.928 -6.114 -16.367 1.00 55.34 70 ARG A N 1
ATOM 551 C CA . ARG A 1 70 ? -25.955 -5.676 -15.405 1.00 55.34 70 ARG A CA 1
ATOM 552 C C . ARG A 1 70 ? -27.163 -5.136 -16.170 1.00 55.34 70 ARG A C 1
ATOM 554 O O . ARG A 1 70 ? -27.065 -4.097 -16.814 1.00 55.34 70 ARG A O 1
ATOM 561 N N . GLU A 1 71 ? -28.295 -5.830 -16.067 1.00 44.19 71 GLU A N 1
ATOM 562 C CA . GLU A 1 71 ? -29.613 -5.299 -16.443 1.00 44.19 71 GLU A CA 1
ATOM 563 C C . GLU A 1 71 ? -29.875 -3.937 -15.764 1.00 44.19 71 GLU A C 1
ATOM 565 O O . GLU A 1 71 ? -29.360 -3.690 -14.664 1.00 44.19 71 GLU A O 1
ATOM 570 N N . PRO A 1 72 ? -30.690 -3.047 -16.367 1.00 45.16 72 PRO A N 1
ATOM 571 C CA . PRO A 1 72 ? -31.010 -1.733 -15.820 1.00 45.16 72 PRO A CA 1
ATOM 572 C C . PRO A 1 72 ? -32.037 -1.844 -14.680 1.00 45.16 72 PRO A C 1
ATOM 574 O O . PRO A 1 72 ? -33.090 -1.216 -14.702 1.00 45.16 72 PRO A O 1
ATOM 577 N N . SER A 1 73 ? -31.748 -2.640 -13.653 1.00 38.38 73 SER A N 1
ATOM 578 C CA . SER A 1 73 ? -32.501 -2.621 -12.404 1.00 38.38 73 SER A CA 1
ATOM 579 C C . SER A 1 73 ? -31.863 -1.607 -11.457 1.00 38.38 73 SER A C 1
ATOM 581 O O . SER A 1 73 ? -30.743 -1.814 -10.991 1.00 38.38 73 SER A O 1
ATOM 583 N N . SER A 1 74 ? -32.593 -0.517 -11.209 1.00 34.31 74 SER A N 1
ATOM 584 C CA . SER A 1 74 ? -32.648 0.255 -9.958 1.00 34.31 74 SER A CA 1
ATOM 585 C C . SER A 1 74 ? -31.339 0.482 -9.180 1.00 34.31 74 SER A C 1
ATOM 587 O O . SER A 1 74 ? -30.751 -0.442 -8.628 1.00 34.31 74 SER A O 1
ATOM 589 N N . SER A 1 75 ? -30.961 1.759 -9.047 1.00 45.69 75 SER A N 1
ATOM 590 C CA . SER A 1 75 ? -30.336 2.387 -7.865 1.00 45.69 75 SER A CA 1
ATOM 591 C C . SER A 1 75 ? -29.624 1.474 -6.844 1.00 45.69 75 SER A C 1
ATOM 593 O O . SER A 1 75 ? -30.279 0.671 -6.188 1.00 45.69 75 SER A O 1
ATOM 595 N N . THR A 1 76 ? -28.331 1.752 -6.587 1.00 40.12 76 THR A N 1
ATOM 596 C CA . THR A 1 76 ? -27.424 1.217 -5.521 1.00 40.12 76 THR A CA 1
ATOM 597 C C . THR A 1 76 ? -26.319 0.226 -5.934 1.00 40.12 76 THR A C 1
ATOM 599 O O . THR A 1 76 ? -25.792 -0.524 -5.117 1.00 40.12 76 THR A O 1
ATOM 602 N N . GLY A 1 77 ? -25.867 0.261 -7.192 1.00 43.34 77 GLY A N 1
ATOM 603 C CA . GLY A 1 77 ? -24.878 -0.699 -7.699 1.00 43.34 77 GLY A CA 1
ATOM 604 C C . GLY A 1 77 ? -23.398 -0.293 -7.742 1.00 43.34 77 GLY A C 1
ATOM 605 O O . GLY A 1 77 ? -22.575 -1.155 -8.060 1.00 43.34 77 GLY A O 1
ATOM 606 N N . LYS A 1 78 ? -23.028 0.964 -7.455 1.00 46.06 78 LYS A N 1
ATOM 607 C CA . LYS A 1 78 ? -21.621 1.420 -7.413 1.00 46.06 78 LYS A CA 1
ATOM 608 C C . LYS A 1 78 ? -20.956 1.002 -6.090 1.00 46.06 78 LYS A C 1
ATOM 610 O O . LYS A 1 78 ? -20.642 1.838 -5.253 1.00 46.06 78 LYS A O 1
ATOM 615 N N . ARG A 1 79 ? -20.766 -0.297 -5.857 1.00 48.34 79 ARG A N 1
ATOM 616 C CA . ARG A 1 79 ? -19.691 -0.745 -4.959 1.00 48.34 79 ARG A CA 1
ATOM 617 C C . ARG A 1 79 ? -18.526 -1.091 -5.861 1.00 48.34 79 ARG A C 1
ATOM 619 O O . ARG A 1 79 ? -18.465 -2.204 -6.374 1.00 48.34 79 ARG A O 1
ATOM 626 N N . ASP A 1 80 ? -17.642 -0.128 -6.108 1.00 53.19 80 ASP A N 1
ATOM 627 C CA . ASP A 1 80 ? -16.358 -0.458 -6.714 1.00 53.19 80 ASP A CA 1
ATOM 628 C C . ASP A 1 80 ? -15.711 -1.506 -5.815 1.00 53.19 80 ASP A C 1
ATOM 630 O O . ASP A 1 80 ? -15.561 -1.283 -4.617 1.00 53.19 80 ASP A O 1
ATOM 634 N N . THR A 1 81 ? -15.346 -2.665 -6.351 1.00 55.44 81 THR A N 1
ATOM 635 C CA . THR A 1 81 ? -14.701 -3.733 -5.572 1.00 55.44 81 THR A CA 1
ATOM 636 C C . THR A 1 81 ? -13.467 -3.191 -4.836 1.00 55.44 81 THR A C 1
ATOM 638 O O . THR A 1 81 ? -13.271 -3.455 -3.656 1.00 55.44 81 THR A O 1
ATOM 641 N N . ARG A 1 82 ? -12.722 -2.272 -5.476 1.00 57.66 82 ARG A N 1
ATOM 642 C CA . ARG A 1 82 ? -11.630 -1.506 -4.847 1.00 57.66 82 ARG A CA 1
ATOM 643 C C . ARG A 1 82 ? -12.100 -0.600 -3.704 1.00 57.66 82 ARG A C 1
ATOM 645 O O . ARG A 1 82 ? -11.423 -0.535 -2.685 1.00 57.66 82 ARG A O 1
ATOM 652 N N . LEU A 1 83 ? -13.245 0.074 -3.844 1.00 58.31 83 LEU A N 1
ATOM 653 C CA . LEU A 1 83 ? -13.850 0.855 -2.760 1.00 58.31 83 LEU A CA 1
ATOM 654 C C . LEU A 1 83 ? -14.323 -0.063 -1.627 1.00 58.31 83 LEU A C 1
ATOM 656 O O . LEU A 1 83 ? -14.170 0.308 -0.473 1.00 58.31 83 LEU A O 1
ATOM 660 N N . SER A 1 84 ? -14.810 -1.273 -1.926 1.00 75.88 84 SER A N 1
ATOM 661 C CA . SER A 1 84 ? -15.139 -2.295 -0.923 1.00 75.88 84 SER A CA 1
ATOM 662 C C . SER A 1 84 ? -13.897 -2.713 -0.134 1.00 75.88 84 SER A C 1
ATOM 664 O O . SER A 1 84 ? -13.927 -2.694 1.094 1.00 75.88 84 SER A O 1
ATOM 666 N N . THR A 1 85 ? -12.773 -2.978 -0.809 1.00 82.12 85 THR A N 1
ATOM 667 C CA . THR A 1 85 ? -11.493 -3.279 -0.152 1.00 82.12 85 THR A CA 1
ATOM 668 C C . THR A 1 85 ? -10.974 -2.097 0.678 1.00 82.12 85 THR A C 1
ATOM 670 O O . THR A 1 85 ? -10.615 -2.272 1.841 1.00 82.12 85 THR A O 1
ATOM 673 N N . PHE A 1 86 ? -10.940 -0.883 0.115 1.00 86.94 86 PHE A N 1
ATOM 674 C CA . PHE A 1 86 ? -10.465 0.312 0.825 1.00 86.94 86 PHE A CA 1
ATOM 675 C C . PHE A 1 86 ? -11.371 0.680 1.993 1.00 86.94 86 PHE A C 1
ATOM 677 O O . PHE A 1 86 ? -10.881 1.123 3.025 1.00 86.94 86 PHE A O 1
ATOM 684 N N . HIS A 1 87 ? -12.677 0.462 1.867 1.00 85.69 87 HIS A N 1
ATOM 685 C CA . HIS A 1 87 ? -13.622 0.643 2.956 1.00 85.69 87 HIS A CA 1
ATOM 686 C C . HIS A 1 87 ? -13.426 -0.423 4.038 1.00 85.69 87 HIS A C 1
ATOM 688 O O . HIS A 1 87 ? -13.377 -0.087 5.219 1.00 85.69 87 HIS A O 1
ATOM 694 N N . ALA A 1 88 ? -13.260 -1.692 3.651 1.00 90.31 88 ALA A N 1
ATOM 695 C CA . ALA A 1 88 ? -12.993 -2.793 4.569 1.00 90.31 88 ALA A CA 1
ATOM 696 C C . ALA A 1 88 ? -11.716 -2.538 5.377 1.00 90.31 88 ALA A C 1
ATOM 698 O O . ALA A 1 88 ? -11.787 -2.421 6.597 1.00 90.31 88 ALA A O 1
ATOM 699 N N . LEU A 1 89 ? -10.576 -2.346 4.713 1.00 93.00 89 LEU A N 1
ATOM 700 C CA . LEU A 1 89 ? -9.307 -2.062 5.386 1.00 93.00 89 LEU A CA 1
ATOM 701 C C . LEU A 1 89 ? -9.296 -0.679 6.052 1.00 93.00 89 LEU A C 1
ATOM 703 O O . LEU A 1 89 ? -8.650 -0.494 7.078 1.00 93.00 89 LEU A O 1
ATOM 707 N N . GLY A 1 90 ? -10.079 0.272 5.543 1.00 93.00 90 GLY A N 1
ATOM 708 C CA . GLY A 1 90 ? -10.330 1.552 6.197 1.00 93.00 90 GLY A CA 1
ATOM 709 C C . GLY A 1 90 ? -10.957 1.387 7.581 1.00 93.00 90 GLY A C 1
ATOM 710 O O . GLY A 1 90 ? -10.564 2.100 8.500 1.00 93.00 90 GLY A O 1
ATOM 711 N N . LYS A 1 91 ? -11.860 0.414 7.783 1.00 92.62 91 LYS A N 1
ATOM 712 C CA . LYS A 1 91 ? -12.402 0.114 9.122 1.00 92.62 91 LYS A CA 1
ATOM 713 C C . LYS A 1 91 ? -11.295 -0.251 10.111 1.00 92.62 91 LYS A C 1
ATOM 715 O O . LYS A 1 91 ? -11.334 0.236 11.236 1.00 92.62 91 LYS A O 1
ATOM 720 N N . ILE A 1 92 ? -10.304 -1.033 9.673 1.00 95.44 92 ILE A N 1
ATOM 721 C CA . ILE A 1 92 ? -9.134 -1.391 10.489 1.00 95.44 92 ILE A CA 1
ATOM 722 C C . ILE A 1 92 ? -8.315 -0.142 10.831 1.00 95.44 92 ILE A C 1
ATOM 724 O O . ILE A 1 92 ? -8.000 0.063 11.997 1.00 95.44 92 ILE A O 1
ATOM 728 N N . LEU A 1 93 ? -8.041 0.728 9.852 1.00 95.12 93 LEU A N 1
ATOM 729 C CA . LEU A 1 93 ? -7.282 1.969 10.071 1.00 95.12 93 LEU A CA 1
ATOM 730 C C . LEU A 1 93 ? -7.969 2.923 11.065 1.00 95.12 93 LEU A C 1
ATOM 732 O O . LEU A 1 93 ? -7.309 3.522 11.907 1.00 95.12 93 LEU A O 1
ATOM 736 N N . TYR A 1 94 ? -9.296 3.065 10.976 1.00 93.50 94 TYR A N 1
ATOM 737 C CA . TYR A 1 94 ? -10.065 3.908 11.898 1.00 93.50 94 TYR A CA 1
ATOM 738 C C . TYR A 1 94 ? -10.299 3.260 13.269 1.00 93.50 94 TYR A C 1
ATOM 740 O O . TYR A 1 94 ? -10.636 3.982 14.204 1.00 93.50 94 TYR A O 1
ATOM 748 N N . ALA A 1 95 ? -10.188 1.931 13.375 1.00 93.25 95 ALA A N 1
ATOM 749 C CA . ALA A 1 95 ? -10.302 1.153 14.611 1.00 93.25 95 ALA A CA 1
ATOM 750 C C . ALA A 1 95 ? -11.462 1.585 15.534 1.00 93.25 95 ALA A C 1
ATOM 752 O O . ALA A 1 95 ? -11.303 1.686 16.750 1.00 93.25 95 ALA A O 1
ATOM 753 N N . LYS A 1 96 ? -12.645 1.870 14.963 1.00 90.56 96 LYS A N 1
ATOM 754 C CA . LYS A 1 96 ? -13.794 2.364 15.740 1.00 90.56 96 LYS A CA 1
ATOM 755 C C . LYS A 1 96 ? -14.231 1.341 16.790 1.00 90.56 96 LYS A C 1
ATOM 757 O O . LYS A 1 96 ? -14.465 0.172 16.473 1.00 90.56 96 LYS A O 1
ATOM 762 N N . ARG A 1 97 ? -14.390 1.812 18.026 1.00 90.31 97 ARG A N 1
ATOM 763 C CA . ARG A 1 97 ? -14.787 1.021 19.199 1.00 90.31 97 ARG A CA 1
ATOM 764 C C . ARG A 1 97 ? -16.252 1.256 19.564 1.00 90.31 97 ARG A C 1
ATOM 766 O O . ARG A 1 97 ? -16.849 2.252 19.154 1.00 90.31 97 ARG A O 1
ATOM 773 N N . GLN A 1 98 ? -16.852 0.299 20.258 1.00 88.00 98 GLN A N 1
ATOM 774 C CA . GLN A 1 98 ? -18.224 0.392 20.749 1.00 88.00 98 GLN A CA 1
ATOM 775 C C . GLN A 1 98 ? -18.256 1.369 21.927 1.00 88.00 98 GLN A C 1
ATOM 777 O O . GLN A 1 98 ? -17.545 1.173 22.902 1.00 88.00 98 GLN A O 1
ATOM 782 N N . THR A 1 99 ? -19.038 2.441 21.830 1.00 83.12 99 THR A N 1
ATOM 783 C CA . THR A 1 99 ? -19.138 3.463 22.889 1.00 83.12 99 THR A CA 1
ATOM 784 C C . THR A 1 99 ? -20.105 3.076 24.000 1.00 83.12 99 THR A C 1
ATOM 786 O O . THR A 1 99 ? -20.034 3.628 25.091 1.00 83.12 99 THR A O 1
ATOM 789 N N . ASP A 1 100 ? -20.991 2.124 23.716 1.00 80.19 100 ASP A N 1
ATOM 790 C CA . ASP A 1 100 ? -22.146 1.813 24.560 1.00 80.19 100 ASP A CA 1
ATOM 791 C C . ASP A 1 100 ? -21.850 0.683 25.558 1.00 80.19 100 ASP A C 1
ATOM 793 O O . ASP A 1 100 ? -22.672 0.371 26.417 1.00 80.19 100 ASP A O 1
ATOM 797 N N . VAL A 1 101 ? -20.671 0.060 25.448 1.00 78.75 101 VAL A N 1
ATOM 798 C CA . VAL A 1 101 ? -20.230 -1.01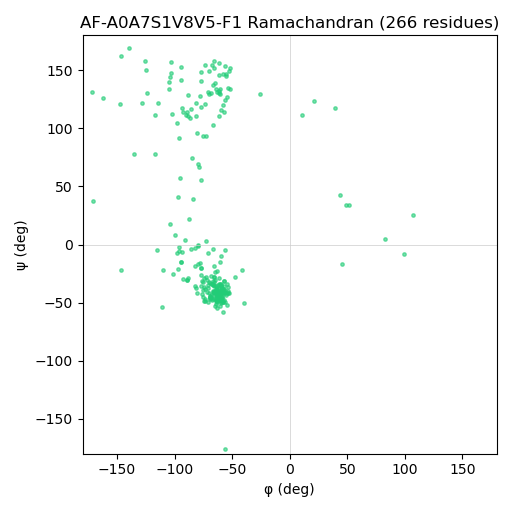5 26.339 1.00 78.75 101 VAL A CA 1
ATOM 799 C C . VAL A 1 101 ? -19.397 -0.408 27.468 1.00 78.75 101 VAL A C 1
ATOM 801 O O . VAL A 1 101 ? -18.343 0.172 27.188 1.00 78.75 101 VAL A O 1
ATOM 804 N N . PRO A 1 102 ? -19.834 -0.529 28.735 1.00 75.12 102 PRO A N 1
ATOM 805 C CA . PRO A 1 102 ? -19.058 -0.048 29.865 1.00 75.12 102 PRO A CA 1
ATOM 806 C C . PRO A 1 102 ? -17.744 -0.826 29.968 1.00 75.12 102 PRO A C 1
ATOM 808 O O . PRO A 1 102 ? -17.709 -2.052 29.855 1.00 75.12 102 PRO A O 1
ATOM 811 N N . VAL A 1 103 ? -16.655 -0.090 30.165 1.00 78.62 103 VAL A N 1
ATOM 812 C CA . VAL A 1 103 ? -15.325 -0.660 30.375 1.00 78.62 103 VAL A CA 1
ATOM 813 C C . VAL A 1 103 ? -15.295 -1.334 31.749 1.00 78.62 103 VAL A C 1
ATOM 815 O O . VAL A 1 103 ? -15.723 -0.726 32.731 1.00 78.62 103 VAL A O 1
ATOM 818 N N . SER A 1 104 ? -14.833 -2.587 31.810 1.00 74.50 104 SER A N 1
ATOM 819 C CA . SER A 1 104 ? -14.832 -3.375 33.050 1.00 74.50 104 SER A CA 1
ATOM 820 C C . SER A 1 104 ? -13.701 -2.962 33.994 1.00 74.50 104 SER A C 1
ATOM 822 O O . SER A 1 104 ? -13.925 -2.908 35.202 1.00 74.50 104 SER A O 1
ATOM 824 N N . GLU A 1 105 ? -12.531 -2.590 33.459 1.00 76.31 105 GLU A N 1
ATOM 825 C CA . GLU A 1 105 ? -11.382 -2.151 34.261 1.00 76.31 105 GLU A CA 1
ATOM 826 C C . GLU A 1 105 ? -10.818 -0.764 33.880 1.00 76.31 105 GLU A C 1
ATOM 828 O O . GLU A 1 105 ? -10.854 -0.354 32.716 1.00 76.31 105 GLU A O 1
ATOM 833 N N . PRO A 1 106 ? -10.236 -0.014 34.838 1.00 69.94 106 PRO A N 1
ATOM 834 C CA . PRO A 1 106 ? -9.544 1.240 34.546 1.00 69.94 106 PRO A CA 1
ATOM 835 C C . PRO A 1 106 ? -8.374 1.019 33.576 1.00 69.94 106 PRO A C 1
ATOM 837 O O . PRO A 1 106 ? -7.397 0.355 33.908 1.00 69.94 106 PRO A O 1
ATOM 840 N N . GLY A 1 107 ? -8.456 1.607 32.381 1.00 70.94 107 GLY A N 1
ATOM 841 C CA . GLY A 1 107 ? -7.426 1.486 31.339 1.00 70.94 107 GLY A CA 1
ATOM 842 C C . GLY A 1 107 ? -7.738 0.459 30.248 1.00 70.94 107 GLY A C 1
ATOM 843 O O . GLY A 1 107 ? -7.058 0.446 29.219 1.00 70.94 107 GLY A O 1
ATOM 844 N N . GLU A 1 108 ? -8.793 -0.344 30.402 1.00 79.25 108 GLU A N 1
ATOM 845 C CA . GLU A 1 108 ? -9.302 -1.153 29.299 1.00 79.25 108 GLU A CA 1
ATOM 846 C C . GLU A 1 108 ? -9.975 -0.278 28.234 1.00 79.25 108 GLU A C 1
ATOM 848 O O . GLU A 1 108 ? -10.550 0.781 28.499 1.00 79.25 108 GLU A O 1
ATOM 853 N N . ARG A 1 109 ? -9.902 -0.729 26.981 1.00 84.06 109 ARG A N 1
ATOM 854 C CA . ARG A 1 109 ? -10.567 -0.065 25.858 1.00 84.06 109 ARG A CA 1
ATOM 855 C C . ARG A 1 109 ? -11.799 -0.867 25.458 1.00 84.06 109 ARG A C 1
ATOM 857 O O . ARG A 1 109 ? -11.695 -2.089 25.361 1.00 84.06 109 ARG A O 1
ATOM 864 N N . PRO A 1 110 ? -12.924 -0.210 25.125 1.00 87.62 110 PRO A N 1
ATOM 865 C CA . PRO A 1 110 ? -14.101 -0.916 24.646 1.00 87.62 110 PRO A CA 1
ATOM 866 C C . PRO A 1 110 ? -13.794 -1.776 23.410 1.00 87.62 110 PRO A C 1
ATOM 868 O O . PRO A 1 110 ? -12.885 -1.442 22.632 1.00 87.62 110 PRO A O 1
ATOM 871 N N . PRO A 1 111 ? -14.555 -2.858 23.179 1.00 89.88 111 PRO A N 1
ATOM 872 C CA . PRO A 1 111 ? -14.343 -3.736 22.036 1.00 89.88 111 PRO A CA 1
ATOM 873 C C . PRO A 1 111 ? -14.519 -2.990 20.706 1.00 89.88 111 PRO A C 1
ATOM 875 O O . PRO A 1 111 ? -15.204 -1.968 20.615 1.00 89.88 111 PRO A O 1
ATOM 878 N N . LEU A 1 112 ? -13.902 -3.507 19.643 1.00 91.75 112 LEU A N 1
ATOM 879 C CA . LEU A 1 112 ? -14.087 -2.976 18.292 1.00 91.75 112 LEU A CA 1
ATOM 880 C C . LEU A 1 112 ? -15.531 -3.189 17.808 1.00 91.75 112 LEU A C 1
ATOM 882 O O . LEU A 1 112 ? -16.212 -4.143 18.183 1.00 91.75 112 LEU A O 1
ATOM 886 N N . GLN A 1 113 ? -16.005 -2.308 16.925 1.00 92.25 113 GLN A N 1
ATOM 887 C CA . GLN A 1 113 ? -17.321 -2.453 16.278 1.00 92.25 113 GLN A CA 1
ATOM 888 C C . GLN A 1 113 ? -17.360 -3.593 15.245 1.00 92.25 113 GLN A C 1
ATOM 890 O O . GLN A 1 113 ? -18.408 -3.897 14.681 1.00 92.25 113 GLN A O 1
ATOM 895 N N . PHE A 1 114 ? -16.210 -4.193 14.945 1.00 92.00 114 PHE A N 1
ATOM 896 C CA . PHE A 1 114 ? -16.039 -5.231 13.941 1.00 92.00 114 PHE A CA 1
ATOM 897 C C . PHE A 1 114 ? -14.956 -6.220 14.380 1.00 92.00 114 PHE A C 1
ATOM 899 O O . PHE A 1 114 ? -14.131 -5.915 15.235 1.00 92.00 114 PHE A O 1
ATOM 906 N N . ASP A 1 115 ? -14.954 -7.387 13.745 1.00 93.25 115 ASP A N 1
ATOM 907 C CA . ASP A 1 115 ? -13.947 -8.440 13.893 1.00 93.25 115 ASP A CA 1
ATOM 908 C C . ASP A 1 115 ? -12.804 -8.194 12.879 1.00 93.25 115 ASP A C 1
ATOM 910 O O . ASP A 1 115 ? -13.054 -8.286 11.667 1.00 93.25 115 ASP A O 1
ATOM 914 N N . PRO A 1 116 ? -11.588 -7.806 13.320 1.00 93.88 116 PRO A N 1
ATOM 915 C CA . PRO A 1 116 ? -10.487 -7.452 12.422 1.00 93.88 116 PRO A CA 1
ATOM 916 C C . PRO A 1 116 ? -10.067 -8.592 11.497 1.00 93.88 116 PRO A C 1
ATOM 918 O O . PRO A 1 116 ? -9.857 -8.366 10.303 1.00 93.88 116 PRO A O 1
ATOM 921 N N . GLU A 1 117 ? -10.006 -9.814 12.023 1.00 93.19 117 GLU A N 1
ATOM 922 C CA . GLU A 1 117 ? -9.630 -11.006 11.271 1.00 93.19 117 GLU A CA 1
ATOM 923 C C . GLU A 1 117 ? -10.609 -11.254 10.124 1.00 93.19 117 GLU A C 1
ATOM 925 O O . GLU A 1 117 ? -10.198 -11.435 8.973 1.00 93.19 117 GLU A O 1
ATOM 930 N N . LYS A 1 118 ? -11.917 -11.170 10.396 1.00 90.56 118 LYS A N 1
ATOM 931 C CA . LYS A 1 118 ? -12.928 -11.297 9.336 1.00 90.56 118 LYS A CA 1
ATOM 932 C C . LYS A 1 118 ? -12.813 -10.188 8.302 1.00 90.56 118 LYS A C 1
ATOM 934 O O . LYS A 1 118 ? -13.028 -10.454 7.122 1.00 90.56 118 LYS A O 1
ATOM 939 N N . VAL A 1 119 ? -12.488 -8.959 8.700 1.00 91.25 119 VAL A N 1
ATOM 940 C CA . VAL A 1 119 ? -12.326 -7.858 7.741 1.00 91.25 119 VAL A CA 1
ATOM 941 C C . VAL A 1 119 ? -11.160 -8.116 6.784 1.00 91.25 119 VAL A C 1
ATOM 943 O O . VAL A 1 119 ? -11.302 -7.836 5.593 1.00 91.25 119 VAL A O 1
ATOM 946 N N . ILE A 1 120 ? -10.053 -8.690 7.263 1.00 90.69 120 ILE A N 1
ATOM 947 C CA . ILE A 1 120 ? -8.924 -9.077 6.404 1.00 90.69 120 ILE A CA 1
ATOM 948 C C . ILE A 1 120 ? -9.299 -10.254 5.495 1.00 90.69 120 ILE A C 1
ATOM 950 O O . ILE A 1 120 ? -9.066 -10.176 4.289 1.00 90.69 120 ILE A O 1
ATOM 954 N N . GLN A 1 121 ? -9.934 -11.299 6.035 1.00 86.94 121 GLN A N 1
ATOM 955 C CA . GLN A 1 121 ? -10.325 -12.501 5.279 1.00 86.94 121 GLN A CA 1
ATOM 956 C C . GLN A 1 121 ? -11.307 -12.217 4.140 1.00 86.94 121 GLN A C 1
ATOM 958 O O . GLN A 1 121 ? -11.264 -12.877 3.108 1.00 86.94 121 GLN A O 1
ATOM 963 N N . HIS A 1 122 ? -12.203 -11.246 4.330 1.00 82.88 122 HIS A N 1
ATOM 964 C CA . HIS A 1 122 ? -13.169 -10.833 3.310 1.00 82.88 122 HIS A CA 1
ATOM 965 C C . HIS A 1 122 ? -12.638 -9.705 2.416 1.00 82.88 122 HIS A C 1
ATOM 967 O O . HIS A 1 122 ? -13.386 -9.174 1.594 1.00 82.88 122 HIS A O 1
ATOM 973 N N . SER A 1 123 ? -11.379 -9.290 2.587 1.00 84.88 123 SER A N 1
ATOM 974 C CA . SER A 1 123 ? -10.759 -8.333 1.678 1.00 84.88 123 SER A CA 1
ATOM 975 C C . SER A 1 123 ? -10.350 -9.035 0.383 1.00 84.88 123 SER A C 1
ATOM 977 O O . SER A 1 123 ? -9.829 -10.144 0.401 1.00 84.88 123 SER A O 1
ATOM 979 N N . ASP A 1 124 ? -10.532 -8.368 -0.757 1.00 81.56 124 ASP A N 1
ATOM 980 C CA . ASP A 1 124 ? -10.142 -8.916 -2.065 1.00 81.56 124 ASP A CA 1
ATOM 981 C C . ASP A 1 124 ? -8.613 -8.926 -2.291 1.00 81.56 124 ASP A C 1
ATOM 983 O O . ASP A 1 124 ? -8.135 -9.259 -3.378 1.00 81.56 124 ASP A O 1
ATOM 987 N N . LEU A 1 125 ? -7.823 -8.507 -1.296 1.00 82.44 125 LEU A N 1
ATOM 988 C CA . LEU A 1 125 ? -6.367 -8.510 -1.363 1.00 82.44 125 LEU A CA 1
ATOM 989 C C . LEU A 1 125 ? -5.818 -9.791 -0.750 1.00 82.44 125 LEU A C 1
ATOM 991 O O . LEU A 1 125 ? -6.244 -10.225 0.314 1.00 82.44 125 LEU A O 1
ATOM 995 N N . TYR A 1 126 ? -4.766 -10.325 -1.370 1.00 86.00 126 TYR A N 1
ATOM 996 C CA . TYR A 1 126 ? -3.897 -11.279 -0.690 1.00 86.00 126 TYR A CA 1
ATOM 997 C C . TYR A 1 126 ? -3.410 -10.696 0.638 1.00 86.00 126 TYR A C 1
ATOM 999 O O . TYR A 1 126 ? -3.178 -9.488 0.738 1.00 86.00 126 TYR A O 1
ATOM 1007 N N . LEU A 1 127 ? -3.169 -11.559 1.623 1.00 88.25 127 LEU A N 1
ATOM 1008 C CA . LEU A 1 127 ? -2.749 -11.161 2.967 1.00 88.25 127 LEU A CA 1
ATOM 1009 C C . LEU A 1 127 ? -1.510 -10.249 2.953 1.00 88.25 127 LEU A C 1
ATOM 1011 O O . LEU A 1 127 ? -1.484 -9.212 3.609 1.00 88.25 127 LEU A O 1
ATOM 1015 N N . THR A 1 128 ? -0.537 -10.543 2.087 1.00 88.56 128 THR A N 1
ATOM 1016 C CA . THR A 1 128 ? 0.630 -9.675 1.829 1.00 88.56 128 THR A CA 1
ATOM 1017 C C . THR A 1 128 ? 0.253 -8.266 1.353 1.00 88.56 128 THR A C 1
ATOM 1019 O O . THR A 1 128 ? 0.881 -7.279 1.739 1.00 88.56 128 THR A O 1
ATOM 1022 N N . GLY A 1 129 ? -0.778 -8.156 0.515 1.00 88.88 129 GLY A N 1
ATOM 1023 C CA . GLY A 1 129 ? -1.329 -6.893 0.037 1.00 88.88 129 GLY A CA 1
ATOM 1024 C C . GLY A 1 129 ? -2.095 -6.139 1.122 1.00 88.88 129 GLY A C 1
ATOM 1025 O O . GLY A 1 129 ? -1.925 -4.927 1.228 1.00 88.88 129 GLY A O 1
ATOM 1026 N N . ALA A 1 130 ? -2.882 -6.837 1.945 1.00 91.88 130 ALA A N 1
ATOM 1027 C CA . ALA A 1 130 ? -3.610 -6.244 3.066 1.00 91.88 130 ALA A CA 1
ATOM 1028 C C . ALA A 1 130 ? -2.648 -5.669 4.124 1.00 91.88 130 ALA A C 1
ATOM 1030 O O . ALA A 1 130 ? -2.760 -4.494 4.472 1.00 91.88 130 ALA A O 1
ATOM 1031 N N . VAL A 1 131 ? -1.634 -6.437 4.543 1.00 93.44 131 VAL A N 1
ATOM 1032 C CA . VAL A 1 131 ? -0.574 -5.971 5.463 1.00 93.44 131 VAL A CA 1
ATOM 1033 C C . VAL A 1 131 ? 0.171 -4.767 4.879 1.00 93.44 131 VAL A C 1
ATOM 1035 O O . VAL A 1 131 ? 0.369 -3.752 5.551 1.00 93.44 131 VAL A O 1
ATOM 1038 N N . GLY A 1 132 ? 0.534 -4.833 3.594 1.00 92.38 132 GLY A N 1
ATOM 1039 C CA . GLY A 1 132 ? 1.190 -3.725 2.899 1.00 92.38 132 GLY A CA 1
ATOM 1040 C C . GLY A 1 132 ? 0.310 -2.479 2.748 1.00 92.38 132 GLY A C 1
ATOM 1041 O O . GLY A 1 132 ? 0.834 -1.372 2.666 1.00 92.38 132 GLY A O 1
ATOM 1042 N N . PHE A 1 133 ? -1.014 -2.640 2.704 1.00 93.56 133 PHE A N 1
ATOM 1043 C CA . PHE A 1 133 ? -1.963 -1.532 2.675 1.00 93.56 133 PHE A CA 1
ATOM 1044 C C . PHE A 1 133 ? -2.083 -0.858 4.039 1.00 93.56 133 PHE A C 1
ATOM 1046 O O . PHE A 1 133 ? -1.982 0.365 4.118 1.00 93.56 133 PHE A O 1
ATOM 1053 N N . LEU A 1 134 ? -2.261 -1.648 5.099 1.00 95.56 134 LEU A N 1
ATOM 1054 C CA . LEU A 1 134 ? -2.412 -1.137 6.458 1.00 95.56 134 LEU A CA 1
ATOM 1055 C C . LEU A 1 134 ? -1.150 -0.405 6.923 1.00 95.56 134 LEU A C 1
ATOM 1057 O O . LEU A 1 134 ? -1.249 0.736 7.358 1.00 95.56 134 LEU A O 1
ATOM 1061 N N . SER A 1 135 ? 0.029 -1.002 6.733 1.00 95.38 135 SER A N 1
ATOM 1062 C CA . SER A 1 135 ? 1.316 -0.377 7.086 1.00 95.38 135 SER A CA 1
ATOM 1063 C C . SER A 1 135 ? 1.637 0.883 6.274 1.00 95.38 135 SER A C 1
ATOM 1065 O O . SER A 1 135 ? 2.305 1.783 6.769 1.00 95.38 135 SER A O 1
ATOM 1067 N N . PHE A 1 136 ? 1.170 0.981 5.025 1.00 94.19 136 PHE A N 1
ATOM 1068 C CA . PHE A 1 136 ? 1.395 2.170 4.199 1.00 94.19 136 PHE A CA 1
ATOM 1069 C C . PHE A 1 136 ? 0.539 3.362 4.643 1.00 94.19 136 PHE A C 1
ATOM 1071 O O . PHE A 1 136 ? 1.009 4.496 4.599 1.00 94.19 136 PHE A O 1
ATOM 1078 N N . HIS A 1 137 ? -0.712 3.114 5.041 1.00 94.62 137 HIS A N 1
ATOM 1079 C CA . HIS A 1 137 ? -1.648 4.173 5.434 1.00 94.62 137 HIS A CA 1
ATOM 1080 C C . HIS A 1 137 ? -1.671 4.439 6.937 1.00 94.62 137 HIS A C 1
ATOM 1082 O O . HIS A 1 137 ? -2.185 5.480 7.334 1.00 94.62 137 HIS A O 1
ATOM 1088 N N . SER A 1 138 ? -1.126 3.547 7.770 1.00 95.25 138 SER A N 1
ATOM 1089 C CA . SER A 1 138 ? -1.148 3.687 9.227 1.00 95.25 138 SER A CA 1
ATOM 1090 C C . SER A 1 138 ? -0.602 5.023 9.735 1.00 95.25 138 SER A C 1
ATOM 1092 O O . SER A 1 138 ? -1.292 5.583 10.582 1.00 95.25 138 SER A O 1
ATOM 1094 N N . PRO A 1 139 ? 0.507 5.614 9.227 1.00 95.38 139 PRO A N 1
ATOM 1095 C CA . PRO A 1 139 ? 1.104 6.806 9.845 1.00 95.38 139 PRO A CA 1
ATOM 1096 C C . PRO A 1 139 ? 0.146 7.991 9.960 1.00 95.38 139 PRO A C 1
ATOM 1098 O O . PRO A 1 139 ? 0.197 8.754 10.917 1.00 95.38 139 PRO A O 1
ATOM 1101 N N . ASP A 1 140 ? -0.789 8.110 9.019 1.00 94.56 140 ASP A N 1
ATOM 1102 C CA . ASP A 1 140 ? -1.780 9.178 9.010 1.00 94.56 140 ASP A CA 1
ATOM 1103 C C . ASP A 1 140 ? -2.747 9.114 10.208 1.00 94.56 140 ASP A C 1
ATOM 1105 O O . ASP A 1 140 ? -3.347 10.133 10.562 1.00 94.56 140 ASP A O 1
ATOM 1109 N N . PHE A 1 141 ? -2.930 7.945 10.821 1.00 95.56 141 PHE A N 1
ATOM 1110 C CA . PHE A 1 141 ? -3.932 7.686 11.860 1.00 95.56 141 PHE A CA 1
ATOM 1111 C C . PHE A 1 141 ? -3.393 7.808 13.291 1.00 95.56 141 PHE A C 1
ATOM 1113 O O . PHE A 1 141 ? -4.189 7.754 14.230 1.00 95.56 141 PHE A O 1
ATOM 1120 N N . PHE A 1 142 ? -2.088 8.012 13.468 1.00 96.50 142 PHE A N 1
ATOM 1121 C CA . PHE A 1 142 ? -1.447 8.162 14.776 1.00 96.50 142 PHE A CA 1
ATOM 1122 C C . PHE A 1 142 ? -1.128 9.633 15.050 1.00 96.50 142 PHE A C 1
ATOM 1124 O O . PHE A 1 142 ? -0.827 10.391 14.125 1.00 96.50 142 PHE A O 1
ATOM 1131 N N . THR A 1 143 ? -1.188 10.045 16.317 1.00 96.50 143 THR A N 1
ATOM 1132 C CA . THR A 1 143 ? -0.575 11.310 16.763 1.00 96.50 143 THR A CA 1
ATOM 1133 C C . THR A 1 143 ? 0.756 11.104 17.473 1.00 96.50 143 THR A C 1
ATOM 1135 O O . THR A 1 143 ? 1.577 12.015 17.478 1.00 96.50 143 THR A O 1
ATOM 1138 N N . ASP A 1 144 ? 0.960 9.927 18.063 1.00 96.81 144 ASP A N 1
ATOM 1139 C CA . ASP A 1 144 ? 2.144 9.570 18.838 1.00 96.81 144 ASP A CA 1
ATOM 1140 C C . ASP A 1 144 ? 3.062 8.620 18.046 1.00 96.81 144 ASP A C 1
ATOM 1142 O O . ASP A 1 144 ? 2.604 7.664 17.410 1.00 96.81 144 ASP A O 1
ATOM 1146 N N . ILE A 1 145 ? 4.367 8.907 18.055 1.00 96.88 145 ILE A N 1
ATOM 1147 C CA . ILE A 1 145 ? 5.365 8.152 17.287 1.00 96.88 145 ILE A CA 1
ATOM 1148 C C . ILE A 1 145 ? 5.700 6.795 17.917 1.00 96.88 145 ILE A C 1
ATOM 1150 O O . ILE A 1 145 ? 5.954 5.841 17.184 1.00 96.88 145 ILE A O 1
ATOM 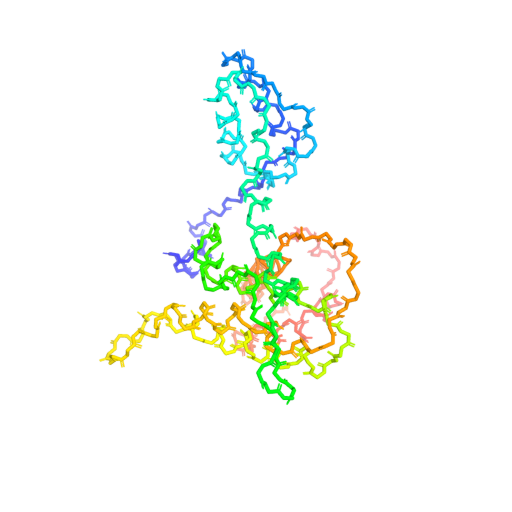1154 N N . GLU A 1 146 ? 5.649 6.676 19.242 1.00 98.06 146 GLU A N 1
ATOM 1155 C CA . GLU A 1 146 ? 5.906 5.423 19.960 1.00 98.06 146 GLU A CA 1
ATOM 1156 C C . GLU A 1 146 ? 4.758 4.432 19.731 1.00 98.06 146 GLU A C 1
ATOM 1158 O O . GLU A 1 146 ? 4.967 3.230 19.551 1.00 98.06 146 GLU A O 1
ATOM 1163 N N . GLU A 1 147 ? 3.523 4.935 19.673 1.00 97.56 147 GLU A N 1
ATOM 1164 C CA . GLU A 1 147 ? 2.353 4.153 19.265 1.00 97.56 147 GLU A CA 1
ATOM 1165 C C . GLU A 1 147 ? 2.458 3.676 17.817 1.00 97.56 147 GLU A C 1
ATOM 1167 O O . GLU A 1 147 ? 2.199 2.503 17.531 1.00 97.56 147 GLU A O 1
ATOM 1172 N N . LEU A 1 148 ? 2.880 4.555 16.903 1.00 97.75 148 LEU A N 1
ATOM 1173 C CA . LEU A 1 148 ? 3.115 4.166 15.516 1.00 97.75 148 LEU A CA 1
ATOM 1174 C C . LEU A 1 148 ? 4.222 3.108 15.422 1.00 97.75 148 LEU A C 1
ATOM 1176 O O . LEU A 1 148 ? 4.055 2.133 14.690 1.00 97.75 148 LEU A O 1
ATOM 1180 N N . SER A 1 149 ? 5.315 3.261 16.176 1.00 98.06 149 SER A N 1
ATOM 1181 C CA . SER A 1 149 ? 6.419 2.295 16.205 1.00 98.06 149 SER A CA 1
ATOM 1182 C C . SER A 1 149 ? 5.930 0.907 16.616 1.00 98.06 149 SER A C 1
ATOM 1184 O O . SER A 1 149 ? 6.138 -0.049 15.874 1.00 98.06 149 SER A O 1
ATOM 1186 N N . ARG A 1 150 ? 5.160 0.801 17.707 1.00 98.06 150 ARG A N 1
ATOM 1187 C CA . ARG A 1 150 ? 4.571 -0.475 18.161 1.00 98.06 150 ARG A CA 1
ATOM 1188 C C . ARG A 1 150 ? 3.663 -1.127 17.112 1.00 98.06 150 ARG A C 1
ATOM 1190 O O . ARG A 1 150 ? 3.668 -2.350 16.946 1.00 98.06 150 ARG A O 1
ATOM 1197 N N . ALA A 1 151 ? 2.887 -0.325 16.378 1.00 97.88 151 ALA A N 1
ATOM 1198 C CA . ALA A 1 151 ? 2.083 -0.836 15.268 1.00 97.88 151 ALA A CA 1
ATOM 1199 C C . ALA A 1 151 ? 2.967 -1.367 14.125 1.00 97.88 151 ALA A C 1
ATOM 1201 O O . ALA A 1 151 ? 2.670 -2.408 13.537 1.00 97.88 151 ALA A O 1
ATOM 1202 N N . MET A 1 152 ? 4.055 -0.661 13.808 1.00 97.69 152 MET A N 1
ATOM 1203 C CA . MET A 1 152 ? 5.006 -1.052 12.768 1.00 97.69 152 MET A CA 1
ATOM 1204 C C . MET A 1 152 ? 5.818 -2.295 13.139 1.00 97.69 152 MET A C 1
ATOM 1206 O O . MET A 1 152 ? 6.088 -3.104 12.249 1.00 97.69 152 MET A O 1
ATOM 1210 N N . ASP A 1 153 ? 6.132 -2.501 14.418 1.00 97.81 153 ASP A N 1
ATOM 1211 C CA . ASP A 1 153 ? 6.734 -3.742 14.916 1.00 97.81 153 ASP A CA 1
ATOM 1212 C C . ASP A 1 153 ? 5.796 -4.925 14.652 1.00 97.81 153 ASP A C 1
ATOM 1214 O O . ASP A 1 153 ? 6.179 -5.895 13.999 1.00 97.81 153 ASP A O 1
ATOM 1218 N N . SER A 1 154 ? 4.512 -4.777 14.994 1.00 97.12 154 SER A N 1
ATOM 1219 C CA . SER A 1 154 ? 3.489 -5.796 14.715 1.00 97.12 154 SER A CA 1
ATOM 1220 C C . SER A 1 154 ? 3.348 -6.085 13.210 1.00 97.12 154 SER A C 1
ATOM 1222 O O . SER A 1 154 ? 3.244 -7.239 12.788 1.00 97.12 154 SER A O 1
ATOM 1224 N N . PHE A 1 155 ? 3.378 -5.053 12.356 1.00 96.19 155 PHE A N 1
ATOM 1225 C CA . PHE A 1 155 ? 3.377 -5.251 10.901 1.00 96.19 155 PHE A CA 1
ATOM 1226 C C . PHE A 1 155 ? 4.655 -5.923 10.387 1.00 96.19 155 PHE A C 1
ATOM 1228 O O . PHE A 1 155 ? 4.601 -6.654 9.391 1.00 96.19 155 PHE A O 1
ATOM 1235 N N . SER A 1 156 ? 5.792 -5.682 11.037 1.00 94.81 156 SER A N 1
ATOM 1236 C CA . SER A 1 156 ? 7.070 -6.312 10.705 1.00 94.81 156 SER A CA 1
ATOM 1237 C C . SER A 1 156 ? 7.046 -7.796 11.060 1.00 94.81 156 SER A C 1
ATOM 1239 O O . SER A 1 156 ? 7.356 -8.614 10.193 1.00 94.81 156 SER A O 1
ATOM 1241 N N . ASP A 1 157 ? 6.548 -8.153 12.244 1.00 93.44 157 ASP A N 1
ATOM 1242 C CA . ASP A 1 157 ? 6.340 -9.543 12.667 1.00 93.44 157 ASP A CA 1
ATOM 1243 C C . ASP A 1 157 ? 5.406 -10.284 11.702 1.00 93.44 157 ASP A C 1
ATOM 1245 O O . ASP A 1 157 ? 5.751 -11.341 11.164 1.00 93.44 157 ASP A O 1
ATOM 1249 N N . ALA A 1 158 ? 4.260 -9.678 11.376 1.00 92.88 158 ALA A N 1
ATOM 1250 C CA . ALA A 1 158 ? 3.330 -10.204 10.378 1.00 92.88 158 ALA A CA 1
ATOM 1251 C C . ALA A 1 158 ? 4.006 -10.408 9.006 1.00 92.88 158 ALA A C 1
ATOM 1253 O O . ALA A 1 158 ? 3.769 -11.405 8.321 1.00 92.88 158 ALA A O 1
ATOM 1254 N N . SER A 1 159 ? 4.882 -9.484 8.601 1.00 89.69 159 SER A N 1
ATOM 1255 C CA . SER A 1 159 ? 5.617 -9.564 7.334 1.00 89.69 159 SER A CA 1
ATOM 1256 C C . SER A 1 159 ? 6.706 -10.641 7.329 1.00 89.69 159 SER A C 1
ATOM 1258 O O . SER A 1 159 ? 6.997 -11.188 6.262 1.00 89.69 159 SER A O 1
ATOM 1260 N N . ILE A 1 160 ? 7.322 -10.946 8.474 1.00 88.19 160 ILE A N 1
ATOM 1261 C CA . ILE A 1 160 ? 8.292 -12.042 8.618 1.00 88.19 160 ILE A CA 1
ATOM 1262 C C . ILE A 1 160 ? 7.573 -13.384 8.478 1.00 88.19 160 ILE A C 1
ATOM 1264 O O . ILE A 1 160 ? 8.001 -14.221 7.681 1.00 88.19 160 ILE A O 1
ATOM 1268 N N . LEU A 1 161 ? 6.440 -13.552 9.165 1.00 86.81 161 LEU A N 1
ATOM 1269 C CA . LEU A 1 161 ? 5.615 -14.761 9.075 1.00 86.81 161 LEU A CA 1
ATOM 1270 C C . LEU A 1 161 ? 5.135 -15.018 7.637 1.00 86.81 161 LEU A C 1
ATOM 1272 O O . LEU A 1 161 ? 5.182 -16.147 7.158 1.00 86.81 161 LEU A O 1
ATOM 1276 N N . LEU A 1 162 ? 4.776 -13.962 6.900 1.00 85.44 162 LEU A N 1
ATOM 1277 C CA . LEU A 1 162 ? 4.401 -14.053 5.483 1.00 85.44 162 LEU A CA 1
ATOM 1278 C C . LEU A 1 162 ? 5.543 -14.474 4.545 1.00 85.44 162 LEU A C 1
ATOM 1280 O O . LEU A 1 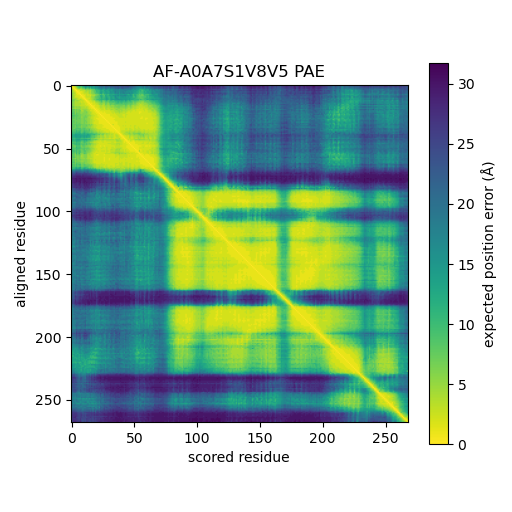162 ? 5.288 -15.015 3.468 1.00 85.44 162 LEU A O 1
ATOM 1284 N N . GLN A 1 163 ? 6.800 -14.188 4.894 1.00 75.44 163 GLN A N 1
ATOM 1285 C CA . GLN A 1 163 ? 7.960 -14.533 4.061 1.00 75.44 163 GLN A CA 1
ATOM 1286 C C . GLN A 1 163 ? 8.373 -16.002 4.198 1.00 75.44 163 GLN A C 1
ATOM 1288 O O . GLN A 1 163 ? 9.068 -16.524 3.323 1.00 75.44 163 GLN A O 1
ATOM 1293 N N . GLN A 1 164 ? 7.908 -16.693 5.239 1.00 63.78 164 GLN A N 1
ATOM 1294 C CA . GLN A 1 164 ? 8.154 -18.114 5.468 1.00 63.78 164 GLN A CA 1
ATOM 1295 C C . GLN A 1 164 ? 7.219 -18.977 4.595 1.00 63.78 164 GLN A C 1
ATOM 1297 O O . GLN A 1 164 ? 6.296 -19.628 5.071 1.00 63.78 164 GLN A O 1
ATOM 1302 N N . THR A 1 165 ? 7.436 -18.958 3.276 1.00 53.00 165 THR A N 1
ATOM 1303 C CA . THR A 1 165 ? 6.709 -19.770 2.273 1.00 53.00 165 THR A CA 1
ATOM 1304 C C . THR A 1 165 ? 7.604 -20.941 1.798 1.00 53.00 165 THR A C 1
ATOM 1306 O O . THR A 1 165 ? 8.823 -20.778 1.718 1.00 53.00 165 THR A O 1
ATOM 1309 N N . PRO A 1 166 ? 7.061 -22.147 1.516 1.00 50.38 166 PRO A N 1
ATOM 1310 C CA . PRO A 1 166 ? 7.702 -23.433 1.808 1.00 50.38 166 PRO A CA 1
ATOM 1311 C C . PRO A 1 166 ? 8.687 -23.888 0.724 1.00 50.38 166 PRO A C 1
ATOM 1313 O O . PRO A 1 166 ? 8.411 -24.803 -0.045 1.00 50.38 166 PRO A O 1
ATOM 1316 N N . GLN A 1 167 ? 9.860 -23.264 0.652 1.00 48.50 167 GLN A N 1
ATOM 1317 C CA . GLN A 1 167 ? 11.010 -23.860 -0.046 1.00 48.50 167 GLN A CA 1
ATOM 1318 C C . GLN A 1 167 ? 11.934 -24.638 0.903 1.00 48.50 167 GLN A C 1
ATOM 1320 O O . GLN A 1 167 ? 12.705 -25.473 0.445 1.00 48.50 167 GLN A O 1
ATOM 1325 N N . SER A 1 168 ? 11.801 -24.457 2.221 1.00 46.97 168 SER A N 1
ATOM 1326 C CA . SER A 1 168 ? 12.482 -25.263 3.242 1.00 46.97 168 SER A CA 1
ATOM 1327 C C . SER A 1 168 ? 11.580 -26.406 3.725 1.00 46.97 168 SER A C 1
ATOM 1329 O O . SER A 1 168 ? 11.216 -26.496 4.898 1.00 46.97 168 SER A O 1
ATOM 1331 N N . ALA A 1 169 ? 11.137 -27.258 2.802 1.00 47.53 169 ALA A N 1
ATOM 1332 C CA . ALA A 1 169 ? 10.392 -28.456 3.158 1.00 47.53 169 ALA A CA 1
ATOM 1333 C C . ALA A 1 169 ? 11.352 -29.471 3.784 1.00 47.53 169 ALA A C 1
ATOM 1335 O O . ALA A 1 169 ? 11.970 -30.252 3.068 1.00 47.53 169 ALA A O 1
ATOM 1336 N N . GLN A 1 170 ? 11.471 -29.463 5.113 1.00 49.09 170 GLN A N 1
ATOM 1337 C CA . GLN A 1 170 ? 11.891 -30.675 5.813 1.00 49.09 170 GLN A CA 1
ATOM 1338 C C . GLN A 1 170 ? 11.291 -30.872 7.202 1.00 49.09 170 GLN A C 1
ATOM 1340 O O . GLN A 1 170 ? 11.174 -32.023 7.597 1.00 49.09 170 GLN A O 1
ATOM 1345 N N . LEU A 1 171 ? 10.807 -29.850 7.914 1.00 44.91 171 LEU A N 1
ATOM 1346 C CA . LEU A 1 171 ? 10.145 -30.069 9.206 1.00 44.91 171 LEU A CA 1
ATOM 1347 C C . LEU A 1 171 ? 9.037 -29.025 9.428 1.00 44.91 171 LEU A C 1
ATOM 1349 O O . LEU A 1 171 ? 9.297 -27.829 9.379 1.00 44.91 171 LEU A O 1
ATOM 1353 N N . THR A 1 172 ? 7.799 -29.507 9.596 1.00 43.97 172 THR A N 1
ATOM 1354 C CA . THR A 1 172 ? 6.736 -28.979 10.487 1.00 43.97 172 THR A CA 1
ATOM 1355 C C . THR A 1 172 ? 7.039 -27.592 11.093 1.00 43.97 172 THR A C 1
ATOM 1357 O O . THR A 1 172 ? 7.942 -27.486 11.910 1.00 43.97 172 THR A O 1
ATOM 1360 N N . THR A 1 173 ? 6.377 -26.477 10.781 1.00 44.28 173 THR A N 1
ATOM 1361 C CA . THR A 1 173 ? 4.939 -26.187 10.859 1.00 44.28 173 THR A CA 1
ATOM 1362 C C . THR A 1 173 ? 4.637 -24.967 9.979 1.00 44.28 173 THR A C 1
ATOM 1364 O O . THR A 1 173 ? 5.256 -23.918 10.148 1.00 44.28 173 THR A O 1
ATOM 1367 N N . THR A 1 174 ? 3.690 -25.059 9.049 1.00 54.25 174 THR A N 1
ATOM 1368 C CA . THR A 1 174 ? 3.179 -23.884 8.326 1.00 54.25 174 THR A CA 1
ATOM 1369 C C . THR A 1 174 ? 2.546 -22.948 9.354 1.00 54.25 174 THR A C 1
ATOM 1371 O O . THR A 1 174 ? 1.530 -23.323 9.935 1.00 54.25 174 THR A O 1
ATOM 1374 N N . PHE A 1 175 ? 3.134 -21.783 9.642 1.00 59.31 175 PHE A N 1
ATOM 1375 C CA . PHE A 1 175 ? 2.455 -20.786 10.475 1.00 59.31 175 PHE A CA 1
ATOM 1376 C C . PHE A 1 175 ? 1.125 -20.439 9.792 1.00 59.31 175 PHE A C 1
ATOM 1378 O O . PHE A 1 175 ? 1.143 -20.025 8.633 1.00 59.31 175 PHE A O 1
ATOM 1385 N N . PRO A 1 176 ? -0.032 -20.656 10.443 1.00 73.31 176 PRO A N 1
ATOM 1386 C CA . PRO A 1 176 ? -1.312 -20.375 9.814 1.00 73.31 176 PRO A CA 1
ATOM 1387 C C . PRO A 1 176 ? -1.419 -18.898 9.440 1.00 73.31 176 PRO A C 1
ATOM 1389 O O . PRO A 1 176 ? -1.187 -18.037 10.289 1.00 73.31 176 PRO A O 1
ATOM 1392 N N . ASP A 1 177 ? -1.880 -18.606 8.222 1.00 84.31 177 ASP A N 1
ATOM 1393 C CA . ASP A 1 177 ? -2.221 -17.247 7.764 1.00 84.31 177 ASP A CA 1
ATOM 1394 C C . ASP A 1 177 ? -3.097 -16.491 8.783 1.00 84.31 177 ASP A C 1
ATOM 1396 O O . ASP A 1 177 ? -2.997 -15.277 8.936 1.00 84.31 177 ASP A O 1
ATOM 1400 N N . ARG A 1 178 ? -3.884 -17.227 9.579 1.00 87.94 178 ARG A N 1
ATOM 1401 C CA . ARG A 1 178 ? -4.689 -16.717 10.698 1.00 87.94 178 ARG A CA 1
ATOM 1402 C C . ARG A 1 178 ? -3.894 -15.915 11.737 1.00 87.94 178 ARG A C 1
ATOM 1404 O O . ARG A 1 178 ? -4.432 -14.962 12.292 1.00 87.94 178 ARG A O 1
ATOM 1411 N N . TYR A 1 179 ? -2.634 -16.262 12.007 1.00 89.25 179 TYR A N 1
ATOM 1412 C CA . TYR A 1 179 ? -1.793 -15.480 12.924 1.00 89.25 179 TYR A CA 1
ATOM 1413 C C . TYR A 1 179 ? -1.446 -14.123 12.327 1.00 89.25 179 TYR A C 1
ATOM 1415 O O . TYR A 1 179 ? -1.548 -13.108 13.008 1.00 89.25 179 TYR A O 1
ATOM 1423 N N . VAL A 1 180 ? -1.092 -14.099 11.043 1.00 92.00 180 VAL A N 1
ATOM 1424 C CA . VAL A 1 180 ? -0.803 -12.858 10.321 1.00 92.00 180 VAL A CA 1
ATOM 1425 C C . VAL A 1 180 ? -2.052 -11.983 10.256 1.00 92.00 180 VAL A C 1
ATOM 1427 O O . VAL A 1 180 ? -1.964 -10.786 10.515 1.00 92.00 180 VAL A O 1
ATOM 1430 N N . GLU A 1 181 ? -3.215 -12.570 9.959 1.00 93.19 181 GLU A N 1
ATOM 1431 C CA . GLU A 1 181 ? -4.505 -11.872 9.996 1.00 93.19 181 GLU A CA 1
ATOM 1432 C C . GLU A 1 181 ? -4.760 -11.240 11.367 1.00 93.19 181 GLU A C 1
ATOM 1434 O O . GLU A 1 181 ? -5.181 -10.088 11.440 1.00 93.19 181 GLU A O 1
ATOM 1439 N N . SER A 1 182 ? -4.472 -11.962 12.451 1.00 94.56 182 SER A N 1
ATOM 1440 C CA . SER A 1 182 ? -4.711 -11.459 13.801 1.00 94.56 182 SER A CA 1
ATOM 1441 C C . SER A 1 182 ? -3.745 -10.342 14.191 1.00 94.56 182 SER A C 1
ATOM 1443 O O . SER A 1 182 ? -4.183 -9.261 14.587 1.00 94.56 182 SER A O 1
ATOM 1445 N N . ILE A 1 183 ? -2.441 -10.554 13.992 1.00 95.12 183 ILE A N 1
ATOM 1446 C CA . ILE A 1 183 ? -1.404 -9.562 14.299 1.00 95.12 183 ILE A CA 1
ATOM 1447 C C . ILE A 1 183 ? -1.641 -8.291 13.475 1.00 95.12 183 ILE A C 1
ATOM 1449 O O . ILE A 1 183 ? -1.759 -7.200 14.028 1.00 95.12 183 ILE A O 1
ATOM 1453 N N . ALA A 1 184 ? -1.777 -8.414 12.153 1.00 94.88 184 ALA A N 1
ATOM 1454 C CA . ALA A 1 184 ? -1.934 -7.253 11.283 1.00 94.88 184 ALA A CA 1
ATOM 1455 C C . ALA A 1 184 ? -3.300 -6.569 11.433 1.00 94.88 184 ALA A C 1
ATOM 1457 O O . ALA A 1 184 ? -3.388 -5.346 11.316 1.00 94.88 184 ALA A O 1
ATOM 1458 N N . GLY A 1 185 ? -4.364 -7.338 11.684 1.00 95.00 185 GLY A N 1
ATOM 1459 C CA . GLY A 1 185 ? -5.710 -6.805 11.884 1.00 95.00 185 GLY A CA 1
ATOM 1460 C C . GLY A 1 185 ? -5.834 -5.987 13.162 1.00 95.00 185 GLY A C 1
ATOM 1461 O O . GLY A 1 185 ? -6.564 -4.995 13.179 1.00 95.00 185 GLY A O 1
ATOM 1462 N N . ARG A 1 186 ? -5.100 -6.363 14.214 1.00 95.94 186 ARG A N 1
ATOM 1463 C CA . ARG A 1 186 ? -5.160 -5.690 15.516 1.00 95.94 186 ARG A CA 1
ATOM 1464 C C . ARG A 1 186 ? -4.062 -4.660 15.739 1.00 95.94 186 ARG A C 1
ATOM 1466 O O . ARG A 1 186 ? -4.296 -3.742 16.515 1.00 95.94 186 ARG A O 1
ATOM 1473 N N . ALA A 1 187 ? -2.946 -4.723 15.008 1.00 97.31 187 ALA A N 1
ATOM 1474 C CA . ALA A 1 187 ? -1.777 -3.848 15.168 1.00 97.31 187 ALA A CA 1
ATOM 1475 C C . ALA A 1 187 ? -2.118 -2.373 15.453 1.00 97.31 187 ALA A C 1
ATOM 1477 O O . ALA A 1 187 ? -1.621 -1.782 16.408 1.00 97.31 187 ALA A O 1
ATOM 1478 N N . ILE A 1 188 ? -3.003 -1.775 14.649 1.00 96.81 188 ILE A N 1
ATOM 1479 C CA . ILE A 1 188 ? -3.390 -0.365 14.811 1.00 96.81 188 ILE A CA 1
ATOM 1480 C C . ILE A 1 188 ? -4.301 -0.182 16.016 1.00 96.81 188 ILE A C 1
ATOM 1482 O O . ILE A 1 188 ? -4.068 0.708 16.827 1.00 96.81 188 ILE A O 1
ATOM 1486 N N . ALA A 1 189 ? -5.338 -1.012 16.130 1.00 94.94 189 ALA A N 1
ATOM 1487 C CA . ALA A 1 189 ? -6.288 -0.918 17.226 1.00 94.94 189 ALA A CA 1
ATOM 1488 C C . ALA A 1 189 ? -5.596 -1.094 18.580 1.00 94.94 189 ALA A C 1
ATOM 1490 O O . ALA A 1 189 ? -5.985 -0.421 19.528 1.00 94.94 189 ALA A O 1
ATOM 1491 N N . ASP A 1 190 ? -4.578 -1.947 18.666 1.00 94.44 190 ASP A N 1
ATOM 1492 C CA . ASP A 1 190 ? -3.863 -2.247 19.899 1.00 94.44 190 ASP A CA 1
ATOM 1493 C C . ASP A 1 190 ? -2.821 -1.180 20.231 1.00 94.44 190 ASP A C 1
ATOM 1495 O O . ASP A 1 190 ? -2.749 -0.747 21.381 1.00 94.44 190 ASP A O 1
ATOM 1499 N N . ALA A 1 191 ? -2.076 -0.684 19.245 1.00 96.06 191 ALA A N 1
ATOM 1500 C CA . ALA A 1 191 ? -1.019 0.286 19.497 1.00 96.06 191 ALA A CA 1
ATOM 1501 C C . ALA A 1 191 ? -1.518 1.735 19.631 1.00 96.06 191 ALA A C 1
ATOM 1503 O O . ALA A 1 191 ? -0.975 2.468 20.455 1.00 96.06 191 ALA A O 1
ATOM 1504 N N . ASN A 1 192 ? -2.539 2.129 18.859 1.00 95.19 192 ASN A N 1
ATOM 1505 C CA . ASN A 1 192 ? -3.051 3.501 18.782 1.00 95.19 192 ASN A CA 1
ATOM 1506 C C . ASN A 1 192 ? -3.981 3.806 19.970 1.00 95.19 192 ASN A C 1
ATOM 1508 O O . ASN A 1 192 ? -5.164 3.441 19.972 1.00 95.19 192 ASN A O 1
ATOM 1512 N N . LEU A 1 193 ? -3.429 4.420 21.014 1.00 92.69 193 LEU A N 1
ATOM 1513 C CA . LEU A 1 193 ? -4.163 4.871 22.198 1.00 92.69 193 LEU A CA 1
ATOM 1514 C C . LEU A 1 193 ? -4.676 6.299 21.992 1.00 92.69 193 LEU A C 1
ATOM 1516 O O . LEU A 1 193 ? -5.760 6.629 22.476 1.00 92.69 193 LEU A O 1
ATOM 1520 N N . HIS A 1 194 ? -3.944 7.102 21.216 1.00 92.69 194 HIS A N 1
ATOM 1521 C CA . HIS A 1 194 ? -4.269 8.486 20.895 1.00 92.69 194 HIS A CA 1
ATOM 1522 C C . HIS A 1 194 ? -4.502 8.638 19.381 1.00 92.69 194 HIS A C 1
ATOM 1524 O O . HIS A 1 194 ? -3.634 9.113 18.641 1.00 92.69 194 HIS A O 1
ATOM 1530 N N . PRO A 1 195 ? -5.686 8.233 18.879 1.00 92.56 195 PRO A N 1
ATOM 1531 C CA . PRO A 1 195 ? -5.976 8.294 17.457 1.00 92.56 195 PRO A CA 1
ATOM 1532 C C . PRO A 1 195 ? -6.012 9.735 16.959 1.00 92.56 195 PRO A C 1
ATOM 1534 O O . PRO A 1 195 ? -6.594 10.629 17.578 1.00 92.56 195 PRO A O 1
ATOM 1537 N N . ALA A 1 196 ? -5.447 9.944 15.772 1.00 92.25 196 ALA A N 1
ATOM 1538 C CA . ALA A 1 196 ? -5.524 11.225 15.092 1.00 92.25 196 ALA A CA 1
ATOM 1539 C C . ALA A 1 196 ? -6.988 11.639 14.854 1.00 92.25 196 ALA A C 1
ATOM 1541 O O . ALA A 1 196 ? -7.837 10.785 14.570 1.00 92.25 196 ALA A O 1
ATOM 1542 N N . PRO A 1 197 ? -7.297 12.950 14.891 1.00 89.00 197 PRO A N 1
ATOM 1543 C CA . PRO A 1 197 ? -8.659 13.439 14.737 1.00 89.00 197 PRO A CA 1
ATOM 1544 C C . PRO A 1 197 ? -9.292 12.938 13.438 1.00 89.00 197 PRO A C 1
ATOM 1546 O O . PRO A 1 197 ? -8.636 12.799 12.393 1.00 89.00 197 PRO A O 1
ATOM 1549 N N . THR A 1 198 ? -10.595 12.670 13.503 1.00 84.50 198 THR A N 1
ATOM 1550 C CA . THR A 1 198 ? -11.355 12.138 12.376 1.00 84.50 198 THR A CA 1
ATOM 1551 C C . THR A 1 198 ? -11.430 13.174 11.262 1.00 84.50 198 THR A C 1
ATOM 1553 O O . THR A 1 198 ? -12.215 14.117 11.316 1.00 84.50 198 THR A O 1
ATOM 1556 N N . LYS A 1 199 ? -10.621 12.974 10.225 1.00 87.38 199 LYS A N 1
ATOM 1557 C CA . LYS A 1 199 ? -10.683 13.708 8.961 1.00 87.38 199 LYS A CA 1
ATOM 1558 C C . LYS A 1 199 ? -10.788 12.730 7.801 1.00 87.38 199 LYS A C 1
ATOM 1560 O O . LYS A 1 199 ? -10.419 11.557 7.925 1.00 87.38 199 LYS A O 1
ATOM 1565 N N . PHE A 1 200 ? -11.306 13.213 6.677 1.00 82.62 200 PHE A N 1
ATOM 1566 C CA . PHE A 1 200 ? -11.295 12.440 5.444 1.00 82.62 200 PHE A CA 1
ATOM 1567 C C . PHE A 1 200 ? -9.846 12.197 5.005 1.00 82.62 200 PHE A C 1
ATOM 1569 O O . PHE A 1 200 ? -9.035 13.123 4.974 1.00 82.62 200 PHE A O 1
ATOM 1576 N N . ARG A 1 201 ? -9.524 10.941 4.691 1.00 86.25 201 ARG A N 1
ATOM 1577 C CA . ARG A 1 201 ? -8.197 10.505 4.245 1.00 86.25 201 ARG A CA 1
ATOM 1578 C C . ARG A 1 201 ? -8.368 9.709 2.962 1.00 86.25 201 ARG A C 1
ATOM 1580 O O . ARG A 1 201 ? -9.104 8.724 2.935 1.00 86.25 201 ARG A O 1
ATOM 1587 N N . ALA A 1 202 ? -7.714 10.157 1.895 1.00 84.12 202 ALA A N 1
ATOM 1588 C CA . ALA A 1 202 ? -7.811 9.517 0.591 1.00 84.12 202 ALA A CA 1
ATOM 1589 C C . ALA A 1 202 ? -6.990 8.218 0.575 1.00 84.12 202 ALA A C 1
ATOM 1591 O O . ALA A 1 202 ? -5.790 8.218 0.298 1.00 84.12 202 ALA A O 1
ATOM 1592 N N . LEU A 1 203 ? -7.652 7.100 0.868 1.00 87.69 203 LEU A N 1
ATOM 1593 C CA . LEU A 1 203 ? -7.044 5.779 0.777 1.00 87.69 203 LEU A CA 1
ATOM 1594 C C . LEU A 1 203 ? -6.830 5.395 -0.690 1.00 87.69 203 LEU A C 1
ATOM 1596 O O . LEU A 1 203 ? -7.724 5.510 -1.526 1.00 87.69 203 LEU A O 1
ATOM 1600 N N . SER A 1 204 ? -5.623 4.935 -1.005 1.00 84.44 204 SER A N 1
ATOM 1601 C CA . SER A 1 204 ? -5.205 4.598 -2.366 1.00 84.44 204 SER A CA 1
ATOM 1602 C C . SER A 1 204 ? -4.360 3.326 -2.396 1.00 84.44 204 SER A C 1
ATOM 1604 O O . SER A 1 204 ? -3.944 2.805 -1.361 1.00 84.44 204 SER A O 1
ATOM 1606 N N . ALA A 1 205 ? -4.109 2.793 -3.592 1.00 81.81 205 ALA A N 1
ATOM 1607 C CA . ALA A 1 205 ? -3.236 1.634 -3.740 1.00 81.81 205 ALA A CA 1
ATOM 1608 C C . ALA A 1 205 ? -1.809 1.964 -3.239 1.00 81.81 205 ALA A C 1
ATOM 1610 O O . ALA A 1 205 ? -1.251 2.980 -3.666 1.00 81.81 205 ALA A O 1
ATOM 1611 N N . PRO A 1 206 ? -1.183 1.115 -2.400 1.00 84.06 206 PRO A N 1
ATOM 1612 C CA . PRO A 1 206 ? 0.132 1.396 -1.836 1.00 84.06 206 PRO A CA 1
ATOM 1613 C C . PRO A 1 206 ? 1.197 1.556 -2.920 1.00 84.06 206 PRO A C 1
ATOM 1615 O O . PRO A 1 206 ? 1.388 0.680 -3.776 1.00 84.06 206 PRO A O 1
ATOM 1618 N N . LYS A 1 207 ? 1.957 2.653 -2.839 1.00 81.94 207 LYS A N 1
ATOM 1619 C CA . LYS A 1 207 ? 3.057 2.948 -3.776 1.00 81.94 207 LYS A CA 1
ATOM 1620 C C . LYS A 1 207 ? 4.216 1.949 -3.663 1.00 81.94 207 LYS A C 1
ATOM 1622 O O . LYS A 1 207 ? 4.996 1.805 -4.599 1.00 81.94 207 LYS A O 1
ATOM 1627 N N . SER A 1 208 ? 4.307 1.207 -2.556 1.00 77.56 208 SER A N 1
ATOM 1628 C CA . SER A 1 208 ? 5.335 0.181 -2.323 1.00 77.56 208 SER A CA 1
ATOM 1629 C C . SER A 1 208 ? 5.359 -0.908 -3.406 1.00 77.56 208 SER A C 1
ATOM 1631 O O . SER A 1 208 ? 6.420 -1.436 -3.733 1.00 77.56 208 SER A O 1
ATOM 1633 N N . SER A 1 209 ? 4.209 -1.222 -4.009 1.00 71.62 209 SER A N 1
ATOM 1634 C CA . SER A 1 209 ? 4.106 -2.169 -5.127 1.00 71.62 209 SER A CA 1
ATOM 1635 C C . SER A 1 209 ? 4.819 -1.667 -6.390 1.00 71.62 209 SER A C 1
ATOM 1637 O O . SER A 1 209 ? 5.610 -2.393 -6.993 1.00 71.62 209 SER A O 1
ATOM 1639 N N . GLU A 1 210 ? 4.600 -0.402 -6.750 1.00 78.75 210 GLU A N 1
ATOM 1640 C CA . GLU A 1 210 ? 5.265 0.252 -7.876 1.00 78.75 210 GLU A CA 1
ATOM 1641 C C . GLU A 1 210 ? 6.765 0.400 -7.620 1.00 78.75 210 GLU A C 1
ATOM 1643 O O . GLU A 1 210 ? 7.567 0.090 -8.498 1.00 78.75 210 GLU A O 1
ATOM 1648 N N . MET A 1 211 ? 7.150 0.783 -6.401 1.00 80.62 211 MET A N 1
ATOM 1649 C CA . MET A 1 211 ? 8.555 0.875 -5.999 1.00 80.62 211 MET A CA 1
ATOM 1650 C C . MET A 1 211 ? 9.279 -0.468 -6.130 1.00 80.62 211 MET A C 1
ATOM 1652 O O . MET A 1 211 ? 10.375 -0.523 -6.683 1.00 80.62 211 MET A O 1
ATOM 1656 N N . ARG A 1 212 ? 8.663 -1.574 -5.688 1.00 78.38 212 ARG A N 1
ATOM 1657 C CA . ARG A 1 212 ? 9.232 -2.920 -5.866 1.00 78.38 212 ARG A CA 1
ATOM 1658 C C . ARG A 1 212 ? 9.388 -3.286 -7.341 1.00 78.38 212 ARG A C 1
ATOM 1660 O O . ARG A 1 212 ? 10.380 -3.921 -7.689 1.00 78.38 212 ARG A O 1
ATOM 1667 N N . ARG A 1 213 ? 8.440 -2.890 -8.198 1.00 77.56 213 ARG A N 1
ATOM 1668 C CA . ARG A 1 213 ? 8.533 -3.107 -9.648 1.00 77.56 213 ARG A CA 1
ATOM 1669 C C . ARG A 1 213 ? 9.696 -2.315 -10.253 1.00 77.56 213 ARG A C 1
ATOM 1671 O O . ARG A 1 213 ? 10.583 -2.930 -10.832 1.00 77.56 213 ARG A O 1
ATOM 1678 N N . ARG A 1 214 ? 9.754 -1.001 -10.007 1.00 82.56 214 ARG A N 1
ATOM 1679 C CA . ARG A 1 214 ? 10.853 -0.128 -10.460 1.00 82.56 214 ARG A CA 1
ATOM 1680 C C . ARG A 1 214 ? 12.213 -0.614 -9.965 1.00 82.56 214 ARG A C 1
ATOM 1682 O O . ARG A 1 214 ? 13.181 -0.598 -10.710 1.00 82.56 214 ARG A O 1
ATOM 1689 N N . ARG A 1 215 ? 12.295 -1.109 -8.724 1.00 80.19 215 ARG A N 1
ATOM 1690 C CA . ARG A 1 215 ? 13.529 -1.701 -8.186 1.00 80.19 215 ARG A CA 1
ATOM 1691 C C . ARG A 1 215 ? 13.988 -2.909 -9.007 1.00 80.19 215 ARG A C 1
ATOM 1693 O O . ARG A 1 215 ? 15.182 -3.025 -9.263 1.00 80.19 215 ARG A O 1
ATOM 1700 N N . ARG A 1 216 ? 13.075 -3.799 -9.414 1.00 77.62 216 ARG A N 1
ATOM 1701 C CA . ARG A 1 216 ? 13.410 -4.961 -10.259 1.00 77.62 216 ARG A CA 1
ATOM 1702 C C . ARG A 1 216 ? 13.853 -4.529 -11.650 1.00 77.62 216 ARG A C 1
ATOM 1704 O O . ARG A 1 216 ? 14.900 -4.980 -12.088 1.00 77.62 216 ARG A O 1
ATOM 1711 N N . GLU A 1 217 ? 13.106 -3.621 -12.277 1.00 80.50 217 GLU A N 1
ATOM 1712 C CA . GLU A 1 217 ? 13.452 -3.033 -13.580 1.00 80.50 217 GLU A CA 1
ATOM 1713 C C . GLU A 1 217 ? 14.865 -2.426 -13.538 1.00 80.50 217 GLU A C 1
ATOM 1715 O O . GLU A 1 217 ? 15.731 -2.828 -14.310 1.00 80.50 217 GLU A O 1
ATOM 1720 N N . ASN A 1 218 ? 15.146 -1.570 -12.548 1.00 80.75 218 ASN A N 1
ATOM 1721 C CA . ASN A 1 218 ? 16.472 -0.984 -12.345 1.00 80.75 218 ASN A CA 1
ATOM 1722 C C . ASN A 1 218 ? 17.555 -2.047 -12.112 1.00 80.75 218 ASN A C 1
ATOM 1724 O O . ASN A 1 218 ? 18.667 -1.901 -12.608 1.00 80.75 218 ASN A O 1
ATOM 1728 N N . THR A 1 219 ? 17.241 -3.117 -11.372 1.00 77.88 219 THR A N 1
ATOM 1729 C CA . THR A 1 219 ? 18.193 -4.209 -11.110 1.00 77.88 219 THR A CA 1
ATOM 1730 C C . THR A 1 219 ? 18.548 -4.969 -12.385 1.00 77.88 219 THR A C 1
ATOM 1732 O O . THR A 1 219 ? 19.712 -5.294 -12.601 1.00 77.88 219 THR A O 1
ATOM 1735 N N . THR A 1 220 ? 17.570 -5.208 -13.253 1.00 78.00 220 THR A N 1
ATOM 1736 C CA . THR A 1 220 ? 17.788 -5.831 -14.559 1.00 78.00 220 THR A CA 1
ATOM 1737 C C . THR A 1 220 ? 18.651 -4.952 -15.460 1.00 78.00 220 THR A C 1
ATOM 1739 O O . THR A 1 220 ? 19.663 -5.423 -15.974 1.00 78.00 220 THR A O 1
ATOM 1742 N N . THR A 1 221 ? 18.302 -3.670 -15.611 1.00 78.31 221 THR A N 1
ATOM 1743 C CA . THR A 1 221 ? 19.088 -2.715 -16.413 1.00 78.31 221 THR A CA 1
ATOM 1744 C C . THR A 1 221 ? 20.529 -2.632 -15.915 1.00 78.31 221 THR A C 1
ATOM 1746 O O . THR A 1 221 ? 21.474 -2.626 -16.699 1.00 78.31 221 THR A O 1
ATOM 1749 N N . MET A 1 222 ? 20.703 -2.631 -14.595 1.00 73.81 222 MET A N 1
ATOM 1750 C CA . MET A 1 222 ? 22.000 -2.639 -13.936 1.00 73.81 222 MET A CA 1
ATOM 1751 C C . MET A 1 222 ? 22.833 -3.881 -14.296 1.00 73.81 222 MET A C 1
ATOM 1753 O O . MET A 1 222 ? 24.000 -3.743 -14.659 1.00 73.81 222 MET A O 1
ATOM 1757 N N . MET A 1 223 ? 22.247 -5.081 -14.236 1.00 73.19 223 MET A N 1
ATOM 1758 C CA . MET A 1 223 ? 22.939 -6.317 -14.629 1.00 73.19 223 MET A CA 1
ATOM 1759 C C . MET A 1 223 ? 23.322 -6.315 -16.113 1.00 73.19 223 MET A C 1
ATOM 1761 O O . MET A 1 223 ? 24.427 -6.725 -16.460 1.00 73.19 223 MET A O 1
ATOM 1765 N N . GLN A 1 224 ? 22.450 -5.801 -16.983 1.00 74.50 224 GLN A N 1
ATOM 1766 C CA . GLN A 1 224 ? 22.733 -5.675 -18.416 1.00 74.50 224 GLN A CA 1
ATOM 1767 C C . GLN A 1 224 ? 23.889 -4.707 -18.694 1.00 74.50 224 GLN A C 1
ATOM 1769 O O . GLN A 1 224 ? 24.747 -5.000 -19.526 1.00 74.50 224 GLN A O 1
ATOM 1774 N N . LEU A 1 225 ? 23.934 -3.566 -17.998 1.00 73.31 225 LEU A N 1
ATOM 1775 C CA . LEU A 1 225 ? 25.041 -2.614 -18.102 1.00 73.31 225 LEU A CA 1
ATOM 1776 C C . LEU A 1 225 ? 26.362 -3.254 -17.667 1.00 73.31 225 LEU A C 1
ATOM 1778 O O . LEU A 1 225 ? 27.347 -3.150 -18.393 1.00 73.31 225 LEU A O 1
ATOM 1782 N N . LEU A 1 226 ? 26.369 -3.957 -16.531 1.00 70.56 226 LEU A N 1
ATOM 1783 C CA . LEU A 1 226 ? 27.558 -4.653 -16.036 1.00 70.56 226 LEU A CA 1
ATOM 1784 C C . LEU A 1 226 ? 28.036 -5.729 -17.023 1.00 70.56 226 LEU A C 1
ATOM 1786 O O . LEU A 1 226 ? 29.220 -5.780 -17.344 1.00 70.56 226 LEU A O 1
ATOM 1790 N N . GLN A 1 227 ? 27.120 -6.527 -17.578 1.00 69.31 227 GLN A N 1
ATOM 1791 C CA . GLN A 1 227 ? 27.444 -7.529 -18.595 1.00 69.31 227 GLN A CA 1
ATOM 1792 C C . GLN A 1 227 ? 28.044 -6.889 -19.861 1.00 69.31 227 GLN A C 1
ATOM 1794 O O . GLN A 1 227 ? 29.056 -7.367 -20.367 1.00 69.31 227 GLN A O 1
ATOM 1799 N N . ARG A 1 228 ? 27.471 -5.783 -20.356 1.00 68.12 228 ARG A N 1
ATOM 1800 C CA . ARG A 1 228 ? 27.990 -5.062 -21.534 1.00 68.12 228 ARG A CA 1
ATOM 1801 C C . ARG A 1 228 ? 29.376 -4.465 -21.301 1.00 68.12 228 ARG A C 1
ATOM 1803 O O . ARG A 1 228 ? 30.202 -4.492 -22.205 1.00 68.12 228 ARG A O 1
ATOM 1810 N N . LEU A 1 229 ? 29.630 -3.936 -20.108 1.00 66.81 229 LEU A N 1
ATOM 1811 C CA . LEU A 1 229 ? 30.919 -3.341 -19.746 1.00 66.81 229 LEU A CA 1
ATOM 1812 C C . LEU A 1 229 ? 31.990 -4.396 -19.443 1.00 66.81 229 LEU A C 1
ATOM 1814 O O . LEU A 1 229 ? 33.169 -4.145 -19.655 1.00 66.81 229 LEU A O 1
ATOM 1818 N N . SER A 1 230 ? 31.583 -5.589 -19.008 1.00 63.19 230 SER A N 1
ATOM 1819 C CA . SER A 1 230 ? 32.477 -6.740 -18.858 1.00 63.19 230 SER A CA 1
ATOM 1820 C C . SER A 1 230 ? 32.841 -7.380 -20.210 1.00 63.19 230 SER A C 1
ATOM 1822 O O . SER A 1 230 ? 33.956 -7.865 -20.374 1.00 63.19 230 SER A O 1
ATOM 1824 N N . LEU A 1 231 ? 31.932 -7.344 -21.196 1.00 55.72 231 LEU A N 1
ATOM 1825 C CA . LEU A 1 231 ? 32.112 -7.932 -22.536 1.00 55.72 231 LEU A CA 1
ATOM 1826 C C . LEU A 1 231 ? 32.599 -6.928 -23.610 1.00 55.72 231 LEU A C 1
ATOM 1828 O O . LEU A 1 231 ? 32.801 -7.311 -24.761 1.00 55.72 231 LEU A O 1
ATOM 1832 N N . GLY A 1 232 ? 32.772 -5.647 -23.264 1.00 53.34 232 GLY A N 1
ATOM 1833 C CA . GLY A 1 232 ? 33.110 -4.561 -24.190 1.00 53.34 232 GLY A CA 1
ATOM 1834 C C . GLY A 1 232 ? 34.586 -4.516 -24.609 1.00 53.34 232 GLY A C 1
ATOM 1835 O O . GLY A 1 232 ? 35.498 -4.463 -23.787 1.00 53.34 232 GLY A O 1
ATOM 1836 N N . SER A 1 233 ? 34.811 -4.473 -25.921 1.00 51.78 233 SER A N 1
ATOM 1837 C CA . SER A 1 233 ? 36.093 -4.555 -26.632 1.00 51.78 233 SER A CA 1
ATOM 1838 C C . SER A 1 233 ? 36.874 -3.227 -26.762 1.00 51.78 233 SER A C 1
ATOM 1840 O O . SER A 1 233 ? 37.460 -2.968 -27.814 1.00 51.78 233 SER A O 1
ATOM 1842 N N . GLY A 1 234 ? 36.908 -2.362 -25.738 1.00 50.12 234 GLY A N 1
ATOM 1843 C CA . GLY A 1 234 ? 37.671 -1.101 -25.807 1.00 50.12 234 GLY A CA 1
ATOM 1844 C C . GLY A 1 234 ? 37.783 -0.308 -24.496 1.00 50.12 234 GLY A C 1
ATOM 1845 O O . GLY A 1 234 ? 36.782 -0.069 -23.832 1.00 50.12 234 GLY A O 1
ATOM 1846 N N . GLN A 1 235 ? 39.022 0.096 -24.170 1.00 51.47 235 GLN A N 1
ATOM 1847 C CA . GLN A 1 235 ? 39.545 1.019 -23.130 1.00 51.47 235 GLN A CA 1
ATOM 1848 C C . GLN A 1 235 ? 39.046 0.960 -21.666 1.00 51.47 235 GLN A C 1
ATOM 1850 O O . GLN A 1 235 ? 39.765 1.454 -20.800 1.00 51.47 235 GLN A O 1
ATOM 1855 N N . LEU A 1 236 ? 37.914 0.336 -21.338 1.00 51.81 236 LEU A N 1
ATOM 1856 C CA . LEU A 1 236 ? 37.426 0.177 -19.960 1.00 51.81 236 LEU A CA 1
ATOM 1857 C C . LEU A 1 236 ? 36.941 -1.261 -19.736 1.00 51.81 236 LEU A C 1
ATOM 1859 O O . LEU A 1 236 ? 35.745 -1.533 -19.746 1.00 51.81 236 LEU A O 1
ATOM 1863 N N . GLN A 1 237 ? 37.883 -2.185 -19.537 1.00 52.25 237 GLN A N 1
ATOM 1864 C CA . GLN A 1 237 ? 37.568 -3.507 -18.998 1.00 52.25 237 GLN A CA 1
ATOM 1865 C C . GLN A 1 237 ? 37.454 -3.395 -17.480 1.00 52.25 237 GLN A C 1
ATOM 1867 O O . GLN A 1 237 ? 38.435 -3.139 -16.785 1.00 52.25 237 GLN A O 1
ATOM 1872 N N . LEU A 1 238 ? 36.236 -3.551 -16.976 1.00 55.53 238 LEU A N 1
ATOM 1873 C CA . LEU A 1 238 ? 35.979 -3.711 -15.554 1.00 55.53 238 LEU A CA 1
ATOM 1874 C C . LEU A 1 238 ? 36.059 -5.205 -15.221 1.00 55.53 238 LEU A C 1
ATOM 1876 O O . LEU A 1 238 ? 35.426 -6.016 -15.900 1.00 55.53 238 LEU A O 1
ATOM 1880 N N . ASP A 1 239 ? 36.839 -5.571 -14.199 1.00 53.44 239 ASP A N 1
ATOM 1881 C CA . ASP A 1 239 ? 36.943 -6.960 -13.746 1.00 53.44 239 ASP A CA 1
ATOM 1882 C C . ASP A 1 239 ? 35.548 -7.532 -13.459 1.00 53.44 239 ASP A C 1
ATOM 1884 O O . ASP A 1 239 ? 34.735 -6.917 -12.768 1.00 53.44 239 ASP A O 1
ATOM 1888 N N . ALA A 1 240 ? 35.276 -8.754 -13.927 1.00 53.19 240 ALA A N 1
ATOM 1889 C CA . ALA A 1 240 ? 34.010 -9.456 -13.669 1.00 53.19 240 ALA A CA 1
ATOM 1890 C C . ALA A 1 240 ? 33.736 -9.691 -12.163 1.00 53.19 240 ALA A C 1
ATOM 1892 O O . ALA A 1 240 ? 32.636 -10.088 -11.785 1.00 53.19 240 ALA A O 1
ATOM 1893 N N . ASN A 1 241 ? 34.740 -9.430 -11.317 1.00 52.84 241 ASN A N 1
ATOM 1894 C CA . ASN A 1 241 ? 34.720 -9.531 -9.862 1.00 52.84 241 ASN A CA 1
ATOM 1895 C C . ASN A 1 241 ? 34.520 -8.189 -9.139 1.00 52.84 241 ASN A C 1
ATOM 1897 O O . ASN A 1 241 ? 34.633 -8.162 -7.911 1.00 52.84 241 ASN A O 1
ATOM 1901 N N . ILE A 1 242 ? 34.225 -7.082 -9.838 1.00 52.09 242 ILE A N 1
ATOM 1902 C CA . ILE A 1 242 ? 33.693 -5.896 -9.152 1.00 52.09 242 ILE A CA 1
ATOM 1903 C C . ILE A 1 242 ? 32.436 -6.374 -8.438 1.00 52.09 242 ILE A C 1
ATOM 1905 O O . ILE A 1 242 ? 31.514 -6.865 -9.083 1.00 52.09 242 ILE A O 1
ATOM 1909 N N . GLY A 1 243 ? 32.488 -6.346 -7.105 1.00 55.19 243 GLY A N 1
ATOM 1910 C CA . GLY A 1 243 ? 31.569 -7.053 -6.223 1.00 55.19 243 GLY A CA 1
ATOM 1911 C C . GLY A 1 243 ? 30.093 -6.728 -6.448 1.00 55.19 243 GLY A C 1
ATOM 1912 O O . GLY A 1 243 ? 29.720 -5.989 -7.355 1.00 55.19 243 GLY A O 1
ATOM 1913 N N . ALA A 1 244 ? 29.246 -7.306 -5.586 1.00 59.34 244 ALA A N 1
ATOM 1914 C CA . ALA A 1 244 ? 27.787 -7.182 -5.599 1.00 59.34 244 ALA A CA 1
ATOM 1915 C C . ALA A 1 244 ? 27.303 -5.878 -6.247 1.00 59.34 244 ALA A C 1
ATOM 1917 O O . ALA A 1 244 ? 27.758 -4.800 -5.880 1.00 59.34 244 ALA A O 1
ATOM 1918 N N . THR A 1 245 ? 26.361 -5.983 -7.187 1.00 62.50 245 THR A N 1
ATOM 1919 C CA . THR A 1 245 ? 25.887 -4.918 -8.092 1.00 62.50 245 THR A CA 1
ATOM 1920 C C . THR A 1 245 ? 25.682 -3.517 -7.483 1.00 62.50 245 THR A C 1
ATOM 1922 O O . THR A 1 245 ? 25.709 -2.516 -8.193 1.00 62.50 245 THR A O 1
ATOM 1925 N N . THR A 1 246 ? 25.498 -3.435 -6.166 1.00 65.00 246 THR A N 1
ATOM 1926 C CA . THR A 1 246 ? 25.529 -2.213 -5.360 1.00 65.00 246 THR A CA 1
ATOM 1927 C C . THR A 1 246 ? 26.834 -1.422 -5.483 1.00 65.00 246 THR A C 1
ATOM 1929 O O . THR A 1 246 ? 26.762 -0.231 -5.755 1.00 65.00 246 THR A O 1
ATOM 1932 N N . THR A 1 247 ? 28.001 -2.058 -5.349 1.00 69.69 247 THR A N 1
ATOM 1933 C CA . THR A 1 247 ? 29.322 -1.402 -5.395 1.00 69.69 247 THR A CA 1
ATOM 1934 C C . THR A 1 247 ? 29.593 -0.816 -6.778 1.00 69.69 247 THR A C 1
ATOM 1936 O O . THR A 1 247 ? 30.010 0.330 -6.910 1.00 69.69 247 THR A O 1
ATOM 1939 N N . PHE A 1 248 ? 29.247 -1.556 -7.834 1.00 70.19 248 PHE A N 1
ATOM 1940 C CA . PHE A 1 248 ? 29.322 -1.056 -9.206 1.00 70.19 248 PHE A CA 1
ATOM 1941 C C . PHE A 1 248 ? 28.485 0.225 -9.415 1.00 70.19 248 PHE A C 1
ATOM 1943 O O . PHE A 1 248 ? 28.944 1.186 -10.037 1.00 70.19 248 PHE A O 1
ATOM 1950 N N . MET A 1 249 ? 27.273 0.281 -8.855 1.00 70.81 249 MET A N 1
ATOM 1951 C CA . MET A 1 249 ? 26.397 1.451 -8.982 1.00 70.81 249 MET A CA 1
ATOM 1952 C C . MET A 1 249 ? 26.813 2.645 -8.128 1.00 70.81 249 MET A C 1
ATOM 1954 O O . MET A 1 249 ? 26.605 3.775 -8.562 1.00 70.81 249 MET A O 1
ATOM 1958 N N . THR A 1 250 ? 27.325 2.428 -6.917 1.00 72.69 250 THR A N 1
ATOM 1959 C CA . THR A 1 250 ? 27.688 3.534 -6.019 1.00 72.69 250 THR A CA 1
ATOM 1960 C C . THR A 1 250 ? 29.052 4.111 -6.356 1.00 72.69 250 THR A C 1
ATOM 1962 O O . THR A 1 250 ? 29.215 5.328 -6.318 1.00 72.69 250 THR A O 1
ATOM 1965 N N . ASP A 1 251 ? 29.999 3.260 -6.752 1.00 73.19 251 ASP A N 1
ATOM 1966 C CA . ASP A 1 251 ? 31.412 3.638 -6.757 1.00 73.19 251 ASP A CA 1
ATOM 1967 C C . ASP A 1 251 ? 31.967 3.800 -8.173 1.00 73.19 251 ASP A C 1
ATOM 1969 O O . ASP A 1 251 ? 32.948 4.510 -8.363 1.00 73.19 251 ASP A O 1
ATOM 1973 N N . HIS A 1 252 ? 31.340 3.186 -9.184 1.00 72.00 252 HIS A N 1
ATOM 1974 C CA . HIS A 1 252 ? 31.840 3.228 -10.560 1.00 72.00 252 HIS A CA 1
ATOM 1975 C C . HIS A 1 252 ? 30.938 4.060 -11.481 1.00 72.00 252 HIS A C 1
ATOM 1977 O O . HIS A 1 252 ? 31.413 5.014 -12.099 1.00 72.00 252 HIS A O 1
ATOM 1983 N N . VAL A 1 253 ? 29.631 3.779 -11.544 1.00 74.19 253 VAL A N 1
ATOM 1984 C CA . VAL A 1 253 ? 28.706 4.464 -12.477 1.00 74.19 253 VAL A CA 1
ATOM 1985 C C . VAL A 1 253 ? 28.695 5.998 -12.390 1.00 74.19 253 VAL A C 1
ATOM 1987 O O . VAL A 1 253 ? 28.693 6.630 -13.453 1.00 74.19 253 VAL A O 1
ATOM 1990 N N . PRO A 1 254 ? 28.727 6.634 -11.201 1.00 77.50 254 PRO A N 1
ATOM 1991 C CA . PRO A 1 254 ? 28.733 8.093 -11.105 1.00 77.50 254 PRO A CA 1
ATOM 1992 C C . PRO A 1 254 ? 29.942 8.728 -11.799 1.00 77.50 254 PRO A C 1
ATOM 1994 O O . PRO A 1 254 ? 29.813 9.792 -12.399 1.00 77.50 254 PRO A O 1
ATOM 1997 N N . TYR A 1 255 ? 31.092 8.050 -11.773 1.00 72.06 255 TYR A N 1
ATOM 1998 C CA . TYR A 1 255 ? 32.334 8.519 -12.386 1.00 72.06 255 TYR A CA 1
ATOM 1999 C C . TYR A 1 255 ? 32.455 8.103 -13.853 1.00 72.06 255 TYR A C 1
ATOM 2001 O O . TYR A 1 255 ? 33.040 8.832 -14.651 1.00 72.06 255 TYR A O 1
ATOM 2009 N N . MET A 1 256 ? 31.848 6.981 -14.251 1.00 69.50 256 MET A N 1
ATOM 2010 C CA . MET A 1 256 ? 31.820 6.548 -15.653 1.00 69.50 256 MET A CA 1
ATOM 2011 C C . MET A 1 256 ? 31.145 7.575 -16.564 1.00 69.50 256 MET A C 1
ATOM 2013 O O . MET A 1 256 ? 31.597 7.777 -17.687 1.00 69.50 256 MET A O 1
ATOM 2017 N N . ARG A 1 257 ? 30.118 8.284 -16.078 1.00 62.41 257 ARG A N 1
ATOM 2018 C CA . ARG A 1 257 ? 29.468 9.371 -16.831 1.00 62.41 257 ARG A CA 1
ATOM 2019 C C . ARG A 1 257 ? 30.407 10.552 -17.121 1.00 62.41 257 ARG A C 1
ATOM 2021 O O . ARG A 1 257 ? 30.161 11.303 -18.058 1.00 62.41 257 ARG A O 1
ATOM 2028 N N . THR A 1 258 ? 31.458 10.706 -16.320 1.00 65.69 258 THR A N 1
ATOM 2029 C CA . THR A 1 258 ? 32.476 11.759 -16.432 1.00 65.69 258 THR A CA 1
ATOM 2030 C C . THR A 1 258 ? 33.675 11.310 -17.272 1.00 65.69 258 THR A C 1
ATOM 2032 O O . THR A 1 258 ? 34.327 12.138 -17.898 1.00 65.69 258 THR A O 1
ATOM 2035 N N . ILE A 1 259 ? 33.969 10.006 -17.273 1.00 62.25 259 ILE A N 1
ATOM 2036 C CA . ILE A 1 259 ? 35.121 9.399 -17.960 1.00 62.25 259 ILE A CA 1
ATOM 2037 C C . ILE A 1 259 ? 34.778 9.010 -19.407 1.00 62.25 259 ILE A C 1
ATOM 2039 O O . ILE A 1 259 ? 35.650 9.044 -20.272 1.00 62.25 259 ILE A O 1
ATOM 2043 N N . LEU A 1 260 ? 33.520 8.661 -19.698 1.00 58.19 260 LEU A N 1
ATOM 2044 C CA . LEU A 1 260 ? 33.080 8.339 -21.056 1.00 58.19 260 LEU A CA 1
ATOM 2045 C C . LEU A 1 260 ? 32.889 9.633 -21.874 1.00 58.19 260 LEU A C 1
ATOM 2047 O O . LEU A 1 260 ? 32.039 10.456 -21.515 1.00 58.19 260 LEU A O 1
ATOM 2051 N N . PRO A 1 261 ? 33.635 9.836 -22.978 1.00 52.09 261 PRO A N 1
ATOM 2052 C CA . PRO A 1 261 ? 33.437 10.994 -23.841 1.00 52.09 261 PRO A CA 1
ATOM 2053 C C . PRO A 1 261 ? 32.023 10.979 -24.440 1.00 52.09 261 PRO A C 1
ATOM 2055 O O . PRO A 1 261 ? 31.462 9.922 -24.733 1.00 52.09 261 PRO A O 1
ATOM 2058 N N . HIS A 1 262 ? 31.442 12.167 -24.640 1.00 52.22 262 HIS A N 1
ATOM 2059 C CA . HIS A 1 262 ? 30.067 12.384 -25.124 1.00 52.22 262 HIS A CA 1
ATOM 2060 C C . HIS A 1 262 ? 29.721 11.729 -26.478 1.00 52.22 262 HIS A C 1
ATOM 2062 O O . HIS A 1 262 ? 28.566 11.772 -26.893 1.00 52.22 262 HIS A O 1
ATOM 2068 N N . GLU A 1 263 ? 30.681 11.102 -27.155 1.00 45.94 263 GLU A N 1
ATOM 2069 C CA . GLU A 1 263 ? 30.499 10.428 -28.443 1.00 45.94 263 GLU A CA 1
ATOM 2070 C C . GLU A 1 263 ? 29.829 9.045 -28.327 1.00 45.94 263 GLU A C 1
ATOM 2072 O O . GLU A 1 263 ? 29.269 8.554 -29.304 1.00 45.94 263 GLU A O 1
ATOM 2077 N N . VAL A 1 264 ? 29.765 8.441 -27.130 1.00 48.22 264 VAL A N 1
ATOM 2078 C CA . VAL A 1 264 ? 29.070 7.149 -26.896 1.00 48.22 264 VAL A CA 1
ATOM 2079 C C . VAL A 1 264 ? 27.572 7.342 -26.578 1.00 48.22 264 VAL A C 1
ATOM 2081 O O . VAL A 1 264 ? 26.923 6.491 -25.977 1.00 48.22 264 VAL A O 1
ATOM 2084 N N . ASN A 1 265 ? 26.981 8.473 -26.976 1.00 41.19 265 ASN A N 1
ATOM 2085 C CA . ASN A 1 265 ? 25.558 8.774 -26.750 1.00 41.19 265 ASN A CA 1
ATOM 2086 C C . ASN A 1 265 ? 24.602 8.090 -27.745 1.00 41.19 265 ASN A C 1
ATOM 2088 O O . ASN A 1 265 ? 23.388 8.251 -27.641 1.00 41.19 265 ASN A O 1
ATOM 2092 N N . HIS A 1 266 ? 25.109 7.315 -28.705 1.00 40.41 266 HIS A N 1
ATOM 2093 C CA . HIS A 1 266 ? 24.281 6.627 -29.699 1.00 40.41 266 HIS A CA 1
ATOM 2094 C C . HIS A 1 266 ? 23.985 5.162 -29.343 1.00 40.41 266 HIS A C 1
ATOM 2096 O O . HIS A 1 266 ? 24.032 4.317 -30.224 1.00 40.41 266 HIS A O 1
ATOM 2102 N N . ALA A 1 267 ? 23.694 4.841 -28.076 1.00 40.16 267 ALA A N 1
ATOM 2103 C CA . ALA A 1 267 ? 23.038 3.574 -27.693 1.00 40.16 267 ALA A CA 1
ATOM 2104 C C . ALA A 1 267 ? 22.611 3.524 -26.204 1.00 40.16 267 ALA A C 1
ATOM 2106 O O . ALA A 1 267 ? 22.741 2.473 -25.569 1.00 40.16 267 ALA A O 1
ATOM 2107 N N . MET A 1 268 ? 22.140 4.636 -25.623 1.00 36.69 268 MET A N 1
ATOM 2108 C CA . MET A 1 268 ? 21.434 4.607 -24.327 1.00 36.69 268 MET A CA 1
ATOM 2109 C C . MET A 1 268 ? 19.942 4.349 -24.516 1.00 36.69 268 MET A C 1
ATOM 2111 O O . MET A 1 268 ? 19.346 5.000 -25.402 1.00 36.69 268 MET A O 1
#